Protein AF-A0A5B0DYT0-F1 (afdb_monomer_lite)

pLDDT: mean 81.88, std 22.19, range [26.28, 98.62]

InterPro domains:
  IPR004629 Glycosyl transferase WecG/TagA/CpsF [PF03808] (83-243)
  IPR004629 Glycosyl transferase WecG/TagA/CpsF [PTHR34136] (24-262)
  IPR004629 Glycosyl transferase WecG/TagA/CpsF [TIGR00696] (76-245)
  IPR004629 Glycosyl transferase WecG/TagA/CpsF [cd06533] (77-244)

Structure (mmCIF, N/CA/C/O backbone):
data_AF-A0A5B0DYT0-F1
#
_entry.id   AF-A0A5B0DYT0-F1
#
loop_
_atom_site.group_PDB
_atom_site.id
_atom_site.type_symbol
_atom_site.label_atom_id
_atom_site.label_alt_id
_atom_site.label_comp_id
_atom_site.label_asym_id
_atom_site.label_entity_id
_atom_site.label_seq_id
_atom_site.pdbx_PDB_ins_code
_atom_site.Cartn_x
_atom_site.Cartn_y
_atom_site.Cartn_z
_atom_site.occupancy
_atom_site.B_iso_or_equiv
_atom_site.auth_seq_id
_atom_site.auth_comp_id
_atom_site.auth_asym_id
_atom_site.auth_atom_id
_atom_site.pdbx_PDB_model_num
ATOM 1 N N . MET A 1 1 ? 2.408 -10.012 -44.975 1.00 33.72 1 MET A N 1
ATOM 2 C CA . MET A 1 1 ? 1.368 -10.159 -43.935 1.00 33.72 1 MET A CA 1
ATOM 3 C C . MET A 1 1 ? 1.136 -11.654 -43.716 1.00 33.72 1 MET A C 1
ATOM 5 O O . MET A 1 1 ? 0.395 -12.267 -44.465 1.00 33.72 1 MET A O 1
ATOM 9 N N . ARG A 1 2 ? 1.879 -12.276 -42.791 1.00 26.28 2 ARG A N 1
ATOM 10 C CA . ARG A 1 2 ? 1.687 -13.678 -42.378 1.00 26.28 2 ARG A CA 1
ATOM 11 C C . ARG A 1 2 ? 1.298 -13.651 -40.904 1.00 26.28 2 ARG A C 1
ATOM 13 O O . ARG A 1 2 ? 2.055 -13.135 -40.087 1.00 26.28 2 ARG A O 1
ATOM 20 N N . LEU A 1 3 ? 0.087 -14.113 -40.614 1.00 28.11 3 LEU A N 1
ATOM 21 C CA . LEU A 1 3 ? -0.463 -14.234 -39.269 1.00 28.11 3 LEU A CA 1
ATOM 22 C C . LEU A 1 3 ? 0.303 -15.341 -38.533 1.00 28.11 3 LEU A C 1
ATOM 24 O O . LEU A 1 3 ? 0.362 -16.473 -39.007 1.00 28.11 3 LEU A O 1
ATOM 28 N N . LEU A 1 4 ? 0.927 -14.991 -37.408 1.00 32.56 4 LEU A N 1
ATOM 29 C CA . LEU A 1 4 ? 1.516 -15.952 -36.476 1.00 32.56 4 LEU A CA 1
ATOM 30 C C . LEU A 1 4 ? 0.379 -16.670 -35.724 1.00 32.56 4 LEU A C 1
ATOM 32 O O . LEU A 1 4 ? -0.583 -16.002 -35.336 1.00 32.56 4 LEU A O 1
ATOM 36 N N . PRO A 1 5 ? 0.463 -17.993 -35.500 1.00 34.25 5 PRO A N 1
ATOM 37 C CA . PRO A 1 5 ? -0.546 -18.716 -34.739 1.00 34.25 5 PRO A CA 1
ATOM 38 C C . PRO A 1 5 ? -0.523 -18.287 -33.265 1.00 34.25 5 PRO A C 1
ATOM 40 O O . PRO A 1 5 ? 0.531 -18.013 -32.689 1.00 34.25 5 PRO A O 1
ATOM 43 N N . GLY A 1 6 ? -1.716 -18.190 -32.675 1.00 32.72 6 GLY A N 1
ATOM 44 C CA . GLY A 1 6 ? -1.932 -17.761 -31.298 1.00 32.72 6 GLY A CA 1
ATOM 45 C C . GLY A 1 6 ? -1.213 -18.657 -30.293 1.00 32.72 6 GLY A C 1
ATOM 46 O O . GLY A 1 6 ? -1.407 -19.870 -30.270 1.00 32.72 6 GLY A O 1
ATOM 47 N N . VAL A 1 7 ? -0.400 -18.032 -29.442 1.00 37.66 7 VAL A N 1
ATOM 48 C CA . VAL A 1 7 ? 0.223 -18.659 -28.274 1.00 37.66 7 VAL A CA 1
ATOM 49 C C . VAL A 1 7 ? -0.892 -19.064 -27.310 1.00 37.66 7 VAL A C 1
ATOM 51 O O . VAL A 1 7 ? -1.560 -18.213 -26.720 1.00 37.66 7 VAL A O 1
ATOM 54 N N . GLY A 1 8 ? -1.127 -20.370 -27.205 1.00 32.75 8 GLY A N 1
ATOM 55 C CA . GLY A 1 8 ? -2.134 -20.955 -26.332 1.00 32.75 8 GLY A CA 1
ATOM 56 C C . GLY A 1 8 ? -1.835 -20.675 -24.861 1.00 32.75 8 GLY A C 1
ATOM 57 O O . GLY A 1 8 ? -0.754 -20.971 -24.357 1.00 32.75 8 GLY A O 1
ATOM 58 N N . GLN A 1 9 ? -2.823 -20.127 -24.158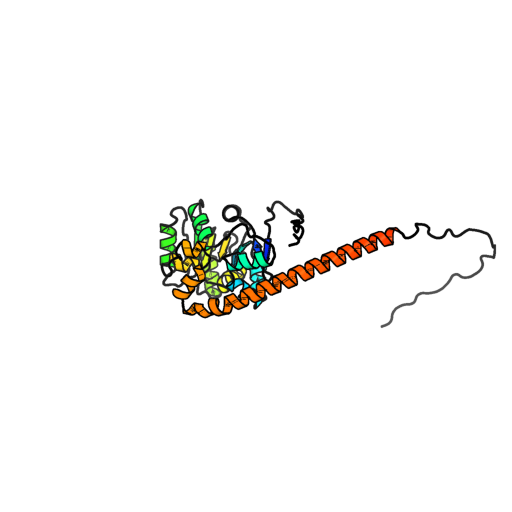 1.00 45.06 9 GLN A N 1
ATOM 59 C CA . GLN A 1 9 ? -2.853 -20.096 -22.701 1.00 45.06 9 GLN A CA 1
ATOM 60 C C . GLN A 1 9 ? -2.907 -21.530 -22.167 1.00 45.06 9 GLN A C 1
ATOM 62 O O . GLN A 1 9 ? -3.894 -22.225 -22.393 1.00 45.06 9 GLN A O 1
ATOM 67 N N . ARG A 1 10 ? -1.894 -21.964 -21.412 1.00 37.00 10 ARG A N 1
ATOM 68 C CA . ARG A 1 10 ? -2.017 -23.110 -20.500 1.00 37.00 10 ARG A CA 1
ATOM 69 C C . ARG A 1 10 ? -1.290 -22.810 -19.194 1.00 37.00 10 ARG A C 1
ATOM 71 O O . ARG A 1 10 ? -0.094 -23.032 -19.054 1.00 37.00 10 ARG A O 1
ATOM 78 N N . SER A 1 11 ? -2.049 -22.273 -18.241 1.00 38.38 11 SER A N 1
ATOM 79 C CA . SER A 1 11 ? -1.691 -22.279 -16.823 1.00 38.38 11 SER A CA 1
ATOM 80 C C . SER A 1 11 ? -1.886 -23.707 -16.312 1.00 38.38 11 SER A C 1
ATOM 82 O O . SER A 1 11 ? -3.002 -24.223 -16.349 1.00 38.38 11 SER A O 1
ATOM 84 N N . ALA A 1 12 ? -0.812 -24.378 -15.900 1.00 31.03 12 ALA A N 1
ATOM 85 C CA . ALA A 1 12 ? -0.899 -25.699 -15.293 1.00 31.03 12 ALA A CA 1
ATOM 86 C C . ALA A 1 12 ? -1.396 -25.557 -13.845 1.00 31.03 12 ALA A C 1
ATOM 88 O O . ALA A 1 12 ? -0.643 -25.184 -12.946 1.00 31.03 12 ALA A O 1
ATOM 89 N N . THR A 1 13 ? -2.677 -25.844 -13.627 1.00 31.23 13 THR A N 1
ATOM 90 C CA . THR A 1 13 ? -3.295 -25.923 -12.301 1.00 31.23 13 THR A CA 1
ATOM 91 C C . THR A 1 13 ? -2.765 -27.155 -11.567 1.00 31.23 13 THR A C 1
ATOM 93 O O . THR A 1 13 ? -3.112 -28.281 -11.914 1.00 31.23 13 THR A O 1
ATOM 96 N N . ARG A 1 14 ? -1.925 -26.960 -10.546 1.00 28.70 14 ARG A N 1
ATOM 97 C CA . ARG A 1 14 ? -1.659 -27.987 -9.527 1.00 28.70 14 ARG A CA 1
ATOM 98 C C . ARG A 1 14 ? -2.469 -27.650 -8.281 1.00 28.70 14 ARG A C 1
ATOM 100 O O . ARG A 1 14 ? -2.352 -26.550 -7.750 1.00 28.70 14 ARG A O 1
ATOM 107 N N . PHE A 1 15 ? -3.302 -28.593 -7.857 1.00 30.59 15 PHE A N 1
ATOM 108 C CA . PHE A 1 15 ? -4.173 -28.471 -6.694 1.00 30.59 15 PHE A CA 1
ATOM 109 C C . PHE A 1 15 ? -3.404 -28.782 -5.407 1.00 30.59 15 PHE A C 1
ATOM 111 O O . PHE A 1 15 ? -2.860 -29.871 -5.269 1.00 30.59 15 PHE A O 1
ATOM 118 N N . PHE A 1 16 ? -3.406 -27.836 -4.468 1.00 28.73 16 PHE A N 1
ATOM 119 C CA . PHE A 1 16 ? -3.145 -28.066 -3.045 1.00 28.73 16 PHE A CA 1
ATOM 120 C C . PHE A 1 16 ? -4.029 -27.094 -2.240 1.00 28.73 16 PHE A C 1
ATOM 122 O O . PHE A 1 16 ? -3.730 -25.906 -2.198 1.00 28.73 16 PHE A O 1
ATOM 129 N N . GLY A 1 17 ? -5.122 -27.618 -1.661 1.00 30.48 17 GLY A N 1
ATOM 130 C CA . GLY A 1 17 ? -5.972 -27.028 -0.607 1.00 30.48 17 GLY A CA 1
ATOM 131 C C . GLY A 1 17 ? -6.693 -25.707 -0.915 1.00 30.48 17 GLY A C 1
ATOM 132 O O . GLY A 1 17 ? -6.031 -24.683 -0.959 1.00 30.48 17 GLY A O 1
ATOM 133 N N . ASP A 1 18 ? -8.027 -25.743 -1.079 1.00 37.72 18 ASP A N 1
ATOM 134 C CA . ASP A 1 18 ? -9.086 -24.698 -0.962 1.00 37.72 18 ASP A CA 1
ATOM 135 C C . ASP A 1 18 ? -8.785 -23.187 -1.130 1.00 37.72 18 ASP A C 1
ATOM 137 O O . ASP A 1 18 ? -9.592 -22.326 -0.791 1.00 37.72 18 ASP A O 1
ATOM 141 N N . ARG A 1 19 ? -7.673 -22.809 -1.753 1.00 48.75 19 ARG A N 1
ATOM 142 C CA . ARG A 1 19 ? -7.366 -21.445 -2.174 1.00 48.75 19 ARG A CA 1
ATOM 143 C C . ARG A 1 19 ? -7.669 -21.350 -3.657 1.00 48.75 19 ARG A C 1
ATOM 145 O O . ARG A 1 19 ? -7.022 -22.016 -4.464 1.00 48.75 19 ARG A O 1
ATOM 152 N N . LYS A 1 20 ? -8.619 -20.492 -4.045 1.00 55.38 20 LYS A N 1
ATOM 153 C CA . LYS A 1 20 ? -8.779 -20.095 -5.454 1.00 55.38 20 LYS A CA 1
ATOM 154 C C . LYS A 1 20 ? -7.416 -19.631 -5.977 1.00 55.38 20 LYS A C 1
ATOM 156 O O . LYS A 1 20 ? -6.879 -18.622 -5.520 1.00 55.38 20 LYS A O 1
ATOM 161 N N . ILE A 1 21 ? -6.843 -20.388 -6.909 1.00 65.81 21 ILE A N 1
ATOM 162 C CA . ILE A 1 21 ? -5.572 -20.047 -7.549 1.00 65.81 21 ILE A CA 1
ATOM 163 C C . ILE A 1 21 ? -5.834 -18.834 -8.442 1.00 65.81 21 ILE A C 1
ATOM 165 O O . ILE A 1 21 ? -6.465 -18.946 -9.491 1.00 65.81 21 ILE A O 1
ATOM 169 N N . VAL A 1 22 ? -5.375 -17.661 -8.008 1.00 82.75 22 VAL A N 1
ATOM 170 C CA . VAL A 1 22 ? -5.440 -16.437 -8.811 1.00 82.75 22 VAL A CA 1
ATOM 171 C C . VAL A 1 22 ? -4.317 -16.471 -9.840 1.00 82.75 22 VAL A C 1
ATOM 173 O O . VAL A 1 22 ? -3.156 -16.723 -9.507 1.00 82.75 22 VAL A O 1
ATOM 176 N N . SER A 1 23 ? -4.652 -16.213 -11.105 1.00 91.12 23 SER A N 1
ATOM 177 C CA . SER A 1 23 ? -3.647 -16.054 -12.155 1.00 91.12 23 SER A CA 1
ATOM 178 C C . SER A 1 23 ? -2.715 -14.903 -11.787 1.00 91.12 23 SER A C 1
ATOM 180 O O . SER A 1 23 ? -3.175 -13.826 -11.421 1.00 91.12 23 SER A O 1
ATOM 182 N N . THR A 1 24 ? -1.406 -15.084 -11.941 1.00 93.88 24 THR A N 1
ATOM 183 C CA . THR A 1 24 ? -0.433 -14.013 -11.686 1.00 93.88 24 THR A CA 1
ATOM 184 C C . THR A 1 24 ? 0.353 -13.660 -12.942 1.00 93.88 24 THR A C 1
ATOM 186 O O . THR A 1 24 ? 0.579 -14.492 -13.818 1.00 93.88 24 THR A O 1
ATOM 189 N N . CYS A 1 25 ? 0.773 -12.401 -13.041 1.00 94.25 25 CYS A N 1
ATOM 190 C CA . CYS A 1 25 ? 1.716 -11.917 -14.039 1.00 94.25 25 CYS A CA 1
ATOM 191 C C . CYS A 1 25 ? 2.988 -11.467 -13.322 1.00 94.25 25 CYS A C 1
ATOM 193 O O . CYS A 1 25 ? 2.951 -10.559 -12.490 1.00 94.25 25 CYS A O 1
ATOM 195 N N . ARG A 1 26 ? 4.127 -12.096 -13.629 1.00 95.38 26 ARG A N 1
ATOM 196 C CA . ARG A 1 26 ? 5.407 -11.681 -13.052 1.00 95.38 26 ARG A CA 1
ATOM 197 C C . ARG A 1 26 ? 5.992 -10.520 -13.849 1.00 95.38 26 ARG A C 1
ATOM 199 O O . ARG A 1 26 ? 6.222 -10.637 -15.051 1.00 95.38 26 ARG A O 1
ATOM 206 N N . ILE A 1 27 ? 6.274 -9.411 -13.172 1.00 95.12 27 ILE A N 1
ATOM 207 C CA . ILE A 1 27 ? 6.866 -8.207 -13.758 1.00 95.12 27 ILE A CA 1
ATOM 208 C C . ILE A 1 27 ? 8.082 -7.815 -12.928 1.00 95.12 27 ILE A C 1
ATOM 210 O O . ILE A 1 27 ? 7.967 -7.558 -11.734 1.00 95.12 27 ILE A O 1
ATOM 214 N N . LEU A 1 28 ? 9.260 -7.785 -13.561 1.00 94.19 28 LEU A N 1
ATOM 215 C CA . LEU A 1 28 ? 10.530 -7.452 -12.899 1.00 94.19 28 LEU A CA 1
ATOM 216 C C . LEU A 1 28 ? 10.775 -8.272 -11.615 1.00 94.19 28 LEU A C 1
ATOM 218 O O . LEU A 1 28 ? 11.290 -7.773 -10.619 1.00 94.19 28 LEU A O 1
ATOM 222 N N . GLY A 1 29 ? 10.386 -9.551 -11.640 1.00 91.62 29 GLY A N 1
ATOM 223 C CA . GLY A 1 29 ? 10.538 -10.476 -10.515 1.00 91.62 29 GLY A CA 1
ATOM 224 C C . GLY A 1 29 ? 9.398 -10.458 -9.492 1.00 91.62 29 GLY A C 1
ATOM 225 O O . GLY A 1 29 ? 9.313 -11.394 -8.702 1.00 91.62 29 GLY A O 1
ATOM 226 N N . VAL A 1 30 ? 8.484 -9.486 -9.539 1.00 96.38 30 VAL A N 1
ATOM 227 C CA . VAL A 1 30 ? 7.336 -9.375 -8.622 1.00 96.38 30 VAL A CA 1
ATOM 228 C C . VAL A 1 30 ? 6.106 -10.040 -9.239 1.00 96.38 30 VAL A C 1
ATOM 230 O O . VAL A 1 30 ? 5.781 -9.767 -10.392 1.00 96.38 30 VAL A O 1
ATOM 233 N N . ALA A 1 31 ? 5.439 -10.933 -8.503 1.00 95.94 31 ALA A N 1
ATOM 234 C CA . ALA A 1 31 ? 4.213 -11.593 -8.953 1.00 95.94 31 ALA A CA 1
ATOM 235 C C . ALA A 1 31 ? 2.998 -10.711 -8.645 1.00 95.94 31 ALA A C 1
ATOM 237 O O . ALA A 1 31 ? 2.736 -10.412 -7.486 1.00 95.94 31 ALA A O 1
ATOM 238 N N . ILE A 1 32 ? 2.278 -10.292 -9.682 1.00 96.44 32 ILE A N 1
ATOM 239 C CA . ILE A 1 32 ? 1.112 -9.411 -9.575 1.00 96.44 32 ILE A CA 1
ATOM 240 C C . ILE A 1 32 ? -0.144 -10.232 -9.855 1.00 96.44 32 ILE A C 1
ATOM 242 O O . ILE A 1 32 ? -0.200 -10.928 -10.869 1.00 96.44 32 ILE A O 1
ATOM 246 N N . ALA A 1 33 ? -1.143 -10.152 -8.981 1.00 96.81 33 ALA A N 1
ATOM 247 C CA . ALA A 1 33 ? -2.445 -10.771 -9.180 1.00 96.81 33 ALA A CA 1
ATOM 248 C C . ALA A 1 33 ? -3.130 -10.185 -10.423 1.00 96.81 33 ALA A C 1
ATOM 250 O O . ALA A 1 33 ? -3.206 -8.968 -10.601 1.00 96.81 33 ALA A O 1
ATOM 251 N N . ASN A 1 34 ? -3.597 -11.067 -11.301 1.00 96.19 34 ASN A N 1
ATOM 252 C CA . ASN A 1 34 ? -4.340 -10.722 -12.500 1.00 96.19 34 ASN A CA 1
ATOM 253 C C . ASN A 1 34 ? -5.803 -11.127 -12.314 1.00 96.19 34 ASN A C 1
ATOM 255 O O . ASN A 1 34 ? -6.206 -12.221 -12.707 1.00 96.19 34 ASN A O 1
ATOM 259 N N . GLU A 1 35 ? -6.570 -10.241 -11.694 1.00 95.44 35 GLU A N 1
ATOM 260 C CA . GLU A 1 35 ? -7.995 -10.405 -11.421 1.00 95.44 35 GLU A CA 1
ATOM 261 C C . GLU A 1 35 ? -8.745 -9.088 -11.643 1.00 95.44 35 GLU A C 1
ATOM 263 O O . GLU A 1 35 ? -8.126 -8.044 -11.879 1.00 95.44 35 GLU A O 1
ATOM 268 N N . THR A 1 36 ? -10.075 -9.151 -11.652 1.00 96.50 36 THR A N 1
ATOM 269 C CA . THR A 1 36 ? -10.918 -7.959 -11.790 1.00 96.50 36 THR A CA 1
ATOM 270 C C . THR A 1 36 ? -10.941 -7.156 -10.490 1.00 96.50 36 THR A C 1
ATOM 272 O O . THR A 1 36 ? -10.645 -7.684 -9.415 1.00 96.50 36 THR A O 1
ATOM 275 N N . MET A 1 37 ? -11.333 -5.884 -10.567 1.00 95.62 37 MET A N 1
ATOM 276 C CA . MET A 1 37 ? -11.537 -5.041 -9.382 1.00 95.62 37 MET A CA 1
ATOM 277 C C . MET A 1 37 ? -12.551 -5.672 -8.414 1.00 95.62 37 MET A C 1
ATOM 279 O O . MET A 1 37 ? -12.324 -5.697 -7.208 1.00 95.62 37 MET A O 1
ATOM 283 N N . GLU A 1 38 ? -13.636 -6.232 -8.950 1.00 95.75 38 GLU A N 1
ATOM 284 C CA . GLU A 1 38 ? -14.672 -6.927 -8.178 1.00 95.75 38 GLU A CA 1
ATOM 285 C C . GLU A 1 38 ? -14.126 -8.182 -7.481 1.00 95.75 38 GLU A C 1
ATOM 287 O O . GLU A 1 38 ? -14.371 -8.396 -6.294 1.00 95.75 38 GLU A O 1
ATOM 292 N N . ALA A 1 39 ? -13.332 -8.998 -8.183 1.00 95.38 39 ALA A N 1
ATOM 293 C CA . ALA A 1 39 ? -12.709 -10.179 -7.590 1.00 95.38 39 ALA A CA 1
ATOM 294 C C . ALA A 1 39 ? -11.743 -9.797 -6.459 1.00 95.38 39 ALA A C 1
ATOM 296 O O . ALA A 1 39 ? -11.781 -10.412 -5.393 1.00 95.38 39 ALA A O 1
ATOM 297 N N . ALA A 1 40 ? -10.944 -8.744 -6.658 1.00 96.12 40 ALA A N 1
ATOM 298 C CA . ALA A 1 40 ? -10.045 -8.212 -5.640 1.00 96.12 40 ALA A CA 1
ATOM 299 C C . ALA A 1 40 ? -10.804 -7.680 -4.411 1.00 96.12 40 ALA A C 1
ATOM 301 O O . ALA A 1 40 ? -10.401 -7.950 -3.279 1.00 96.12 40 ALA A O 1
ATOM 302 N N . GLN A 1 41 ? -11.915 -6.963 -4.616 1.00 95.62 41 GLN A N 1
ATOM 303 C CA . GLN A 1 41 ? -12.782 -6.478 -3.538 1.00 95.62 41 GLN A CA 1
ATOM 304 C C . GLN A 1 41 ? -13.360 -7.640 -2.727 1.00 95.62 41 GLN A C 1
ATOM 306 O O . GLN A 1 41 ? -13.233 -7.649 -1.504 1.00 95.62 41 GLN A O 1
ATOM 311 N N . ASN A 1 42 ? -13.941 -8.637 -3.400 1.00 93.56 42 ASN A N 1
ATOM 312 C CA . ASN A 1 42 ? -14.522 -9.815 -2.755 1.00 93.56 42 ASN A CA 1
ATOM 313 C C . ASN A 1 42 ? -13.469 -10.610 -1.982 1.00 93.56 42 ASN A C 1
ATOM 315 O O . ASN A 1 42 ? -13.710 -11.037 -0.855 1.00 93.56 42 ASN A O 1
ATOM 319 N N . TYR A 1 43 ? -12.283 -10.770 -2.568 1.00 93.56 43 TYR A N 1
ATOM 320 C CA . TYR A 1 43 ? -11.165 -11.430 -1.915 1.00 93.56 43 TYR A CA 1
ATOM 321 C C . TYR A 1 43 ? -10.741 -10.691 -0.638 1.00 93.56 43 TYR A C 1
ATOM 323 O O . TYR A 1 43 ? -10.620 -11.312 0.413 1.00 93.56 43 TYR A O 1
ATOM 331 N N . ILE A 1 44 ? -10.565 -9.368 -0.697 1.00 94.62 44 ILE A N 1
ATOM 332 C CA . ILE A 1 44 ? -10.181 -8.574 0.478 1.00 94.62 44 ILE A CA 1
ATOM 333 C C . ILE A 1 44 ? -11.268 -8.612 1.552 1.00 94.62 44 ILE A C 1
ATOM 335 O O . ILE A 1 44 ? -10.952 -8.800 2.724 1.00 94.62 44 ILE A O 1
ATOM 339 N N . ALA A 1 45 ? -12.537 -8.486 1.165 1.00 92.94 45 ALA A N 1
ATOM 340 C CA . ALA A 1 45 ? -13.654 -8.584 2.095 1.00 92.94 45 ALA A CA 1
ATOM 341 C C . ALA A 1 45 ? -13.663 -9.936 2.828 1.00 92.94 45 ALA A C 1
ATOM 343 O O . ALA A 1 45 ? -13.817 -9.954 4.047 1.00 92.94 45 ALA A O 1
ATOM 344 N N . ALA A 1 46 ? -13.425 -11.042 2.115 1.00 91.69 46 ALA A N 1
ATOM 345 C CA . ALA A 1 46 ? -13.297 -12.364 2.724 1.00 91.69 46 ALA A CA 1
ATOM 346 C C . ALA A 1 46 ? -12.111 -12.426 3.699 1.00 91.69 46 ALA A C 1
ATOM 348 O O . ALA A 1 46 ? -12.281 -12.856 4.832 1.00 91.69 46 ALA A O 1
ATOM 349 N N . GLN A 1 47 ? -10.933 -11.917 3.318 1.00 92.00 47 GLN A N 1
ATOM 350 C CA . GLN A 1 47 ? -9.756 -11.926 4.199 1.00 92.00 47 GLN A CA 1
ATOM 351 C C . GLN A 1 47 ? -9.924 -11.079 5.467 1.00 92.00 47 GLN A C 1
ATOM 353 O O . GLN A 1 47 ? -9.368 -11.431 6.501 1.00 92.00 47 GLN A O 1
ATOM 358 N N . ILE A 1 48 ? -10.692 -9.988 5.416 1.00 92.69 48 ILE A N 1
ATOM 359 C CA . ILE A 1 48 ? -10.996 -9.186 6.612 1.00 92.69 48 ILE A CA 1
ATOM 360 C C . ILE A 1 48 ? -11.919 -9.949 7.581 1.00 92.69 48 ILE A C 1
ATOM 362 O O . ILE A 1 48 ? -11.827 -9.748 8.789 1.00 92.69 48 ILE A O 1
ATOM 366 N N . GLN A 1 49 ? -12.811 -10.809 7.075 1.00 88.81 49 GLN A N 1
ATOM 367 C CA . GLN A 1 49 ? -13.762 -11.571 7.899 1.00 88.81 49 GLN A CA 1
ATOM 368 C C . GLN A 1 49 ? -13.185 -12.897 8.406 1.00 88.81 49 GLN A C 1
ATOM 370 O O . GLN A 1 49 ? -13.360 -13.249 9.567 1.00 88.81 49 GLN A O 1
ATOM 375 N N . GLU A 1 50 ? -12.516 -13.638 7.527 1.00 86.81 50 GLU A N 1
ATOM 376 C CA . GLU A 1 50 ? -12.021 -14.996 7.780 1.00 86.81 50 GLU A CA 1
ATOM 377 C C . GLU A 1 50 ? -10.583 -15.000 8.321 1.00 86.81 50 GLU A C 1
ATOM 379 O O . GLU A 1 50 ? -10.133 -15.990 8.898 1.00 86.81 50 GLU A O 1
ATOM 384 N N . GLY A 1 51 ? -9.850 -13.897 8.140 1.00 80.06 51 GLY A N 1
ATOM 385 C CA . GLY A 1 51 ? -8.414 -13.830 8.386 1.00 80.06 51 GLY A CA 1
ATOM 386 C C . GLY A 1 51 ? -7.602 -14.579 7.321 1.00 80.06 51 GLY A C 1
ATOM 387 O O . GLY A 1 51 ? -8.087 -14.920 6.243 1.00 80.06 51 GLY A O 1
ATOM 388 N N . GLY A 1 52 ? -6.321 -14.823 7.611 1.00 71.44 52 GLY A N 1
ATOM 389 C CA . GLY A 1 52 ? -5.431 -15.642 6.772 1.00 71.44 52 GLY A CA 1
ATOM 390 C C . GLY A 1 52 ? -4.517 -14.873 5.809 1.00 71.44 52 GLY A C 1
ATOM 391 O O . GLY A 1 52 ? -3.483 -15.413 5.396 1.00 71.44 52 GLY A O 1
ATOM 392 N N . ALA A 1 53 ? -4.815 -13.607 5.510 1.00 73.69 53 ALA A N 1
ATOM 393 C CA . ALA A 1 53 ? -3.892 -12.694 4.840 1.00 73.69 53 ALA A CA 1
ATOM 394 C C . ALA A 1 53 ? -3.366 -11.637 5.807 1.00 73.69 53 ALA A C 1
ATOM 396 O O . ALA A 1 53 ? -4.136 -10.959 6.477 1.00 73.69 53 ALA A O 1
ATOM 397 N N . SER A 1 54 ? -2.043 -11.471 5.830 1.00 84.50 54 SER A N 1
ATOM 398 C CA . SER A 1 54 ? -1.380 -10.449 6.641 1.00 84.50 54 SER A CA 1
ATOM 399 C C . SER A 1 54 ? -1.148 -9.150 5.872 1.00 84.50 54 SER A C 1
ATOM 401 O O . SER A 1 54 ? -1.190 -8.078 6.468 1.00 84.50 54 SER A O 1
ATOM 403 N N . SER A 1 55 ? -0.908 -9.217 4.555 1.00 96.00 55 SER A N 1
ATOM 404 C CA . SER A 1 55 ? -0.427 -8.059 3.795 1.00 96.00 55 SER A CA 1
ATOM 405 C C . SER A 1 55 ? -0.871 -8.009 2.332 1.00 96.00 55 SER A C 1
ATOM 407 O O . SER A 1 55 ? -0.786 -8.993 1.586 1.00 96.00 55 SER A O 1
ATOM 409 N N . ILE A 1 56 ? -1.304 -6.821 1.902 1.00 97.38 56 ILE A N 1
ATOM 410 C CA . ILE A 1 56 ? -1.628 -6.505 0.506 1.00 97.38 56 ILE A CA 1
ATOM 411 C C . ILE A 1 56 ? -0.935 -5.218 0.077 1.00 97.38 56 ILE A C 1
ATOM 413 O O . ILE A 1 56 ? -1.021 -4.197 0.761 1.00 97.38 56 ILE A O 1
ATOM 417 N N . TYR A 1 57 ? -0.295 -5.246 -1.094 1.00 97.94 57 TYR A N 1
ATOM 418 C CA . TYR A 1 57 ? 0.419 -4.094 -1.649 1.00 97.94 57 TYR A CA 1
ATOM 419 C C . TYR A 1 57 ? -0.059 -3.730 -3.053 1.00 97.94 57 TYR A C 1
ATOM 421 O O . TYR A 1 57 ? -0.461 -4.588 -3.841 1.00 97.94 57 TYR A O 1
ATOM 429 N N . PHE A 1 58 ? 0.074 -2.451 -3.397 1.00 97.50 58 PHE A N 1
AT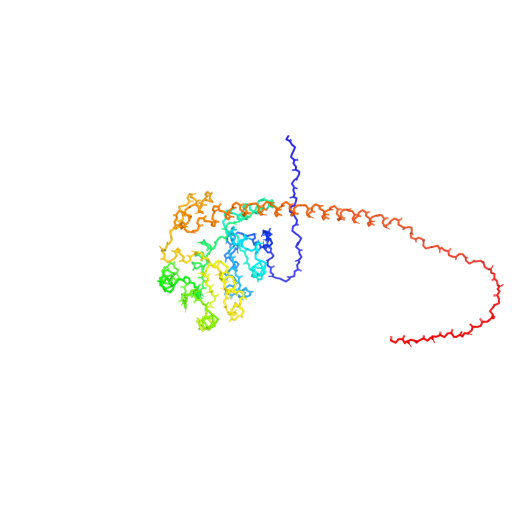OM 430 C CA . PHE A 1 58 ? -0.121 -1.944 -4.753 1.00 97.50 58 PHE A CA 1
ATOM 431 C C . PHE A 1 58 ? 1.227 -1.526 -5.335 1.00 97.50 58 PHE A C 1
ATOM 433 O O . PHE A 1 58 ? 1.907 -0.646 -4.803 1.00 97.50 58 PHE A O 1
ATOM 440 N N . VAL A 1 59 ? 1.632 -2.151 -6.439 1.00 96.44 59 VAL A N 1
ATOM 441 C CA . VAL A 1 59 ? 2.905 -1.843 -7.100 1.00 96.44 59 VAL A CA 1
ATOM 442 C C . VAL A 1 59 ? 2.654 -1.062 -8.378 1.00 96.44 59 VAL A C 1
ATOM 444 O O . VAL A 1 59 ? 1.882 -1.478 -9.235 1.00 96.44 59 VAL A O 1
ATOM 447 N N . ASN A 1 60 ? 3.350 0.062 -8.530 1.00 94.69 60 ASN A N 1
ATOM 448 C CA . ASN A 1 60 ? 3.370 0.852 -9.761 1.00 94.69 60 ASN A CA 1
ATOM 449 C C . ASN A 1 60 ? 4.774 0.826 -10.395 1.00 94.69 60 ASN A C 1
ATOM 451 O O . ASN A 1 60 ? 5.700 0.183 -9.891 1.00 94.69 60 ASN A O 1
ATOM 455 N N . ALA A 1 61 ? 4.958 1.550 -11.502 1.00 94.88 61 ALA A N 1
ATOM 456 C CA . ALA A 1 61 ? 6.238 1.627 -12.214 1.00 94.88 61 ALA A CA 1
ATOM 457 C C . ALA A 1 61 ? 7.422 2.041 -11.315 1.00 94.88 61 ALA A C 1
ATOM 459 O O . ALA A 1 61 ? 8.520 1.498 -11.442 1.00 94.88 61 ALA A O 1
ATOM 460 N N . HIS A 1 62 ? 7.207 2.971 -10.380 1.00 93.31 62 HIS A N 1
ATOM 461 C CA . HIS A 1 62 ? 8.248 3.409 -9.452 1.00 93.31 62 HIS A CA 1
ATOM 462 C C . HIS A 1 62 ? 8.594 2.315 -8.440 1.00 93.31 62 HIS A C 1
ATOM 464 O O . HIS A 1 62 ? 9.773 2.010 -8.265 1.00 93.31 62 HIS A O 1
ATOM 470 N N . THR A 1 63 ? 7.582 1.674 -7.850 1.00 95.06 63 THR A N 1
ATOM 471 C CA . THR A 1 63 ? 7.763 0.565 -6.903 1.00 95.06 63 THR A CA 1
ATOM 472 C C . THR A 1 63 ? 8.541 -0.590 -7.534 1.00 95.06 63 THR A C 1
ATOM 474 O O . THR A 1 63 ? 9.498 -1.097 -6.953 1.00 95.06 63 THR A O 1
ATOM 477 N N . LEU A 1 64 ? 8.187 -0.963 -8.766 1.00 96.56 64 LEU A N 1
ATOM 478 C CA . LEU A 1 64 ? 8.849 -2.037 -9.508 1.00 96.56 64 LEU A CA 1
ATOM 479 C C . LEU A 1 64 ? 10.280 -1.669 -9.930 1.00 96.56 64 LEU A C 1
ATOM 481 O O . LEU A 1 64 ? 11.168 -2.524 -9.930 1.00 96.56 64 LEU A O 1
ATOM 485 N N . ASN A 1 65 ? 10.536 -0.399 -10.255 1.00 95.25 65 ASN A N 1
ATOM 486 C CA . ASN A 1 65 ? 11.896 0.087 -10.478 1.00 95.25 65 ASN A CA 1
ATOM 487 C C . ASN A 1 65 ? 12.756 -0.022 -9.224 1.00 95.25 65 ASN A C 1
ATOM 489 O O . ASN A 1 65 ? 13.909 -0.446 -9.317 1.00 95.25 65 ASN A O 1
ATOM 493 N N . PHE A 1 66 ? 12.204 0.361 -8.076 1.00 93.69 66 PHE A N 1
ATOM 494 C CA . PHE A 1 66 ? 12.904 0.272 -6.806 1.00 93.69 66 PHE A CA 1
ATOM 495 C C . PHE A 1 66 ? 13.211 -1.194 -6.465 1.00 93.69 66 PHE A C 1
ATOM 497 O O . PHE A 1 66 ? 14.372 -1.536 -6.276 1.00 93.69 66 PHE A O 1
ATOM 504 N N . ALA A 1 67 ? 12.225 -2.094 -6.563 1.00 95.69 67 ALA A N 1
ATOM 505 C CA . ALA A 1 67 ? 12.403 -3.540 -6.356 1.00 95.69 67 ALA A CA 1
ATOM 506 C C . ALA A 1 67 ? 13.376 -4.213 -7.346 1.00 95.69 67 ALA A C 1
ATOM 508 O O . ALA A 1 67 ? 13.976 -5.246 -7.050 1.00 95.69 67 ALA A O 1
ATOM 509 N N . SER A 1 68 ? 13.551 -3.642 -8.539 1.00 93.88 68 SER A N 1
ATOM 510 C CA . SER A 1 68 ? 14.560 -4.125 -9.491 1.00 93.88 68 SER A CA 1
ATOM 511 C C . SER A 1 68 ? 15.983 -3.775 -9.063 1.00 93.88 68 SER A C 1
ATOM 513 O O . SER A 1 68 ? 16.908 -4.509 -9.399 1.00 93.88 68 SER A O 1
ATOM 515 N N . SER A 1 69 ? 16.158 -2.647 -8.371 1.00 93.12 69 SER A N 1
ATOM 516 C CA . SER A 1 69 ? 17.457 -2.166 -7.889 1.00 93.12 69 SER A CA 1
ATOM 517 C C . SER A 1 69 ? 17.784 -2.649 -6.470 1.00 93.12 69 SER A C 1
ATOM 519 O O . SER A 1 69 ? 18.955 -2.714 -6.122 1.00 93.12 69 SER A O 1
ATOM 521 N N . ASP A 1 70 ? 16.771 -2.978 -5.666 1.00 95.75 70 ASP A N 1
ATOM 522 C CA . ASP A 1 70 ? 16.895 -3.390 -4.265 1.00 95.75 70 ASP A CA 1
ATOM 523 C C . ASP A 1 70 ? 16.345 -4.821 -4.075 1.00 95.75 70 ASP A C 1
ATOM 525 O O . ASP A 1 70 ? 15.125 -5.020 -3.987 1.00 95.75 70 ASP A O 1
ATOM 529 N N . PRO A 1 71 ? 17.227 -5.840 -4.012 1.00 95.06 71 PRO A N 1
ATOM 530 C CA . PRO A 1 71 ? 16.826 -7.220 -3.766 1.00 95.06 71 PRO A CA 1
ATOM 531 C C . PRO A 1 71 ? 16.126 -7.435 -2.420 1.00 95.06 71 PRO A C 1
ATOM 533 O O . PRO A 1 71 ? 15.216 -8.258 -2.360 1.00 95.06 71 PRO A O 1
ATOM 536 N N . ALA A 1 72 ? 16.503 -6.704 -1.366 1.00 96.38 72 ALA A N 1
ATOM 537 C CA . ALA A 1 72 ? 15.884 -6.845 -0.049 1.00 96.38 72 ALA A CA 1
ATOM 538 C C . ALA A 1 72 ? 14.427 -6.370 -0.088 1.00 96.38 72 ALA A C 1
ATOM 540 O O . ALA A 1 72 ? 13.529 -7.060 0.393 1.00 96.38 72 ALA A O 1
ATOM 541 N N . TYR A 1 73 ? 14.166 -5.249 -0.766 1.00 97.31 73 TYR A N 1
ATOM 542 C CA . TYR A 1 73 ? 12.797 -4.788 -0.990 1.00 97.31 73 TYR A CA 1
ATOM 543 C C . TYR A 1 73 ? 11.984 -5.742 -1.875 1.00 97.31 73 TYR A C 1
ATOM 545 O O . TYR A 1 73 ? 10.797 -5.963 -1.638 1.00 97.31 73 TYR A O 1
ATOM 553 N N . ARG A 1 74 ? 12.605 -6.371 -2.880 1.00 96.56 74 ARG A N 1
ATOM 554 C CA . ARG A 1 74 ? 11.923 -7.408 -3.667 1.00 96.56 74 ARG A CA 1
ATOM 555 C C . ARG A 1 74 ? 11.534 -8.615 -2.810 1.00 96.56 74 ARG A C 1
ATOM 557 O O . ARG A 1 74 ? 10.457 -9.166 -3.024 1.00 96.56 74 ARG A O 1
ATOM 564 N N . THR A 1 75 ? 12.375 -9.010 -1.855 1.00 96.69 75 THR A N 1
ATOM 565 C CA . THR A 1 75 ? 12.059 -10.081 -0.900 1.00 96.69 75 THR A CA 1
ATOM 566 C C . THR A 1 75 ? 10.852 -9.714 -0.038 1.00 96.69 75 THR A C 1
ATOM 568 O O . THR A 1 75 ? 9.931 -10.522 0.058 1.00 96.69 75 THR A O 1
ATOM 571 N N . VAL A 1 76 ? 10.802 -8.486 0.486 1.00 97.19 76 VAL A N 1
ATOM 572 C CA . VAL A 1 76 ? 9.637 -7.946 1.215 1.00 97.19 76 VAL A CA 1
ATOM 573 C C . VAL A 1 76 ? 8.357 -8.073 0.381 1.00 97.19 76 VAL A C 1
ATOM 575 O O . VAL A 1 76 ? 7.367 -8.644 0.826 1.00 97.19 76 VAL A O 1
ATOM 578 N N . LEU A 1 77 ? 8.386 -7.634 -0.882 1.00 97.00 77 LEU A N 1
ATOM 579 C CA . LEU A 1 77 ? 7.239 -7.788 -1.782 1.00 97.00 77 LEU A CA 1
ATOM 580 C C . LEU A 1 77 ? 6.879 -9.262 -2.022 1.00 97.00 77 LEU A C 1
ATOM 582 O O . LEU A 1 77 ? 5.709 -9.615 -2.069 1.00 97.00 77 LEU A O 1
ATOM 586 N N . SER A 1 78 ? 7.862 -10.151 -2.166 1.00 94.75 78 SER A N 1
ATOM 587 C CA . SER A 1 78 ? 7.593 -11.570 -2.438 1.00 94.75 78 SER A CA 1
ATOM 588 C C . SER A 1 78 ? 6.906 -12.318 -1.290 1.00 94.75 78 SER A C 1
ATOM 590 O O . SER A 1 78 ? 6.301 -13.357 -1.540 1.00 94.75 78 SER A O 1
ATOM 592 N N . ARG A 1 79 ? 6.993 -11.793 -0.061 1.00 95.25 79 ARG A N 1
ATOM 593 C CA . ARG A 1 79 ? 6.319 -12.325 1.132 1.00 95.25 79 ARG A CA 1
ATOM 594 C C . ARG A 1 79 ? 4.891 -11.813 1.293 1.00 95.25 79 ARG A C 1
ATOM 596 O O . ARG A 1 79 ? 4.155 -12.335 2.125 1.00 95.25 79 ARG A O 1
ATOM 603 N N . ALA A 1 80 ? 4.499 -10.809 0.508 1.00 95.06 80 ALA A N 1
ATOM 604 C CA . ALA A 1 80 ? 3.149 -10.277 0.539 1.00 95.06 80 ALA A CA 1
ATOM 605 C C . ALA A 1 80 ? 2.127 -11.365 0.213 1.00 95.06 80 ALA A C 1
ATOM 607 O O . ALA A 1 80 ? 2.335 -12.167 -0.702 1.00 95.06 80 ALA A O 1
ATOM 608 N N . HIS A 1 81 ? 0.987 -11.350 0.899 1.00 94.06 81 HIS A N 1
ATOM 609 C CA . HIS A 1 81 ? -0.072 -12.304 0.592 1.00 94.06 81 HIS A CA 1
ATOM 610 C C . HIS A 1 81 ? -0.686 -12.020 -0.791 1.00 94.06 81 HIS A C 1
ATOM 612 O O . HIS A 1 81 ? -0.965 -12.941 -1.570 1.00 94.06 81 HIS A O 1
ATOM 618 N N . ARG A 1 82 ? -0.868 -10.738 -1.137 1.00 95.31 82 ARG A N 1
ATOM 619 C CA . ARG A 1 82 ? -1.283 -10.335 -2.485 1.00 95.31 82 ARG A CA 1
ATOM 620 C C . ARG A 1 82 ? -0.645 -9.027 -2.931 1.00 95.31 82 ARG A C 1
ATOM 622 O O . ARG A 1 82 ? -0.474 -8.096 -2.151 1.00 95.31 82 ARG A O 1
ATOM 629 N N . ILE A 1 83 ? -0.335 -8.950 -4.221 1.00 97.25 83 ILE A N 1
ATOM 630 C CA . ILE A 1 83 ? 0.145 -7.730 -4.866 1.00 97.25 83 ILE A CA 1
ATOM 631 C C . ILE A 1 83 ? -0.751 -7.409 -6.049 1.00 97.25 83 ILE A C 1
ATOM 633 O O . ILE A 1 83 ? -0.923 -8.243 -6.936 1.00 97.25 83 ILE A O 1
ATOM 637 N N . TYR A 1 84 ? -1.244 -6.178 -6.100 1.00 97.44 84 TYR A N 1
ATOM 638 C CA . TYR A 1 84 ? -2.016 -5.655 -7.216 1.00 97.44 84 TYR A CA 1
ATOM 639 C C . TYR A 1 84 ? -1.217 -4.660 -8.047 1.00 97.44 84 TYR A C 1
ATOM 641 O O . TYR A 1 84 ? -0.333 -3.954 -7.556 1.00 97.44 84 TYR A O 1
ATOM 649 N N . GLY A 1 85 ? -1.531 -4.623 -9.339 1.00 94.69 85 GLY A N 1
ATOM 650 C CA . GLY A 1 85 ? -0.938 -3.689 -10.279 1.00 94.69 85 GLY A CA 1
ATOM 651 C C . GLY A 1 85 ? -1.644 -2.342 -10.238 1.00 94.69 85 GLY A C 1
ATOM 652 O O . GLY A 1 85 ? -2.850 -2.278 -10.456 1.00 94.69 85 GLY A O 1
ATOM 653 N N . ASP A 1 86 ? -0.876 -1.275 -10.033 1.00 92.44 86 ASP A N 1
ATOM 654 C CA . ASP A 1 86 ? -1.374 0.096 -10.032 1.00 92.44 86 ASP A CA 1
ATOM 655 C C . ASP A 1 86 ? -0.822 0.897 -11.221 1.00 92.44 86 ASP A C 1
ATOM 657 O O . ASP A 1 86 ? 0.372 1.212 -11.334 1.00 92.44 86 ASP A O 1
ATOM 661 N N . GLY A 1 87 ? -1.736 1.236 -12.122 1.00 90.06 87 GLY A N 1
ATOM 662 C CA . GLY A 1 87 ? -1.559 2.214 -13.175 1.00 90.06 87 GLY A CA 1
ATOM 663 C C . GLY A 1 87 ? -1.109 1.645 -14.517 1.00 90.06 87 GLY A C 1
ATOM 664 O O . GLY A 1 87 ? -0.781 0.470 -14.708 1.00 90.06 87 GLY A O 1
ATOM 665 N N . THR A 1 88 ? -1.066 2.547 -15.495 1.00 89.75 88 THR A N 1
ATOM 666 C CA . THR A 1 88 ? -0.782 2.245 -16.903 1.00 89.75 88 THR A CA 1
ATOM 667 C C . THR A 1 88 ? 0.566 1.554 -17.103 1.00 89.75 88 THR A C 1
ATOM 669 O O . THR A 1 88 ? 0.674 0.663 -17.940 1.00 89.75 88 THR A O 1
ATOM 672 N N . GLY A 1 89 ? 1.590 1.914 -16.319 1.00 92.94 89 GLY A N 1
ATOM 673 C CA . GLY A 1 89 ? 2.928 1.325 -16.436 1.00 92.94 89 GLY A CA 1
ATOM 674 C C . GLY A 1 89 ? 2.928 -0.195 -16.252 1.00 92.94 89 GLY A C 1
ATOM 675 O O . GLY A 1 89 ? 3.504 -0.911 -17.070 1.00 92.94 89 GLY A O 1
ATOM 676 N N . VAL A 1 90 ? 2.207 -0.694 -15.246 1.00 95.19 90 VAL A N 1
ATOM 677 C CA . VAL A 1 90 ? 2.099 -2.135 -14.975 1.00 95.19 90 VAL A CA 1
ATOM 678 C C . VAL A 1 90 ? 1.386 -2.848 -16.121 1.00 95.19 90 VAL A C 1
ATOM 680 O O . VAL A 1 90 ? 1.850 -3.885 -16.596 1.00 95.19 90 VAL A O 1
ATOM 683 N N . ARG A 1 91 ? 0.307 -2.246 -16.638 1.00 94.50 91 ARG A N 1
ATOM 684 C CA . ARG A 1 91 ? -0.424 -2.760 -17.803 1.00 94.50 91 ARG A CA 1
ATOM 685 C C . ARG A 1 91 ? 0.472 -2.877 -19.039 1.00 94.50 91 ARG A C 1
ATOM 687 O O . ARG A 1 91 ? 0.408 -3.886 -19.737 1.00 94.50 91 ARG A O 1
ATOM 694 N N . TRP A 1 92 ? 1.319 -1.883 -19.311 1.00 94.81 92 TRP A N 1
ATOM 695 C CA . TRP A 1 92 ? 2.281 -1.945 -20.418 1.00 94.81 92 TRP A CA 1
ATOM 696 C C . TRP A 1 92 ? 3.319 -3.045 -20.223 1.00 94.81 92 TRP A C 1
ATOM 698 O O . TRP A 1 92 ? 3.573 -3.812 -21.149 1.00 94.81 92 TRP A O 1
ATOM 708 N N . ALA A 1 93 ? 3.885 -3.172 -19.023 1.00 95.88 93 ALA A N 1
ATOM 709 C CA . ALA A 1 93 ? 4.862 -4.217 -18.742 1.00 95.88 93 ALA A CA 1
ATOM 710 C C . ALA A 1 93 ? 4.265 -5.630 -18.883 1.00 95.88 93 ALA A C 1
ATOM 712 O O . ALA A 1 93 ? 4.906 -6.504 -19.470 1.00 95.88 93 ALA A O 1
ATOM 713 N N . ALA A 1 94 ? 3.019 -5.837 -18.447 1.00 95.44 94 ALA A N 1
ATOM 714 C CA . ALA A 1 94 ? 2.282 -7.076 -18.694 1.00 95.44 94 ALA A CA 1
ATOM 715 C C . ALA A 1 94 ? 2.055 -7.315 -20.199 1.00 95.44 94 ALA A C 1
ATOM 717 O O . ALA A 1 94 ? 2.273 -8.417 -20.700 1.00 95.44 94 ALA A O 1
ATOM 718 N N . ARG A 1 95 ? 1.722 -6.273 -20.968 1.00 94.88 95 ARG A N 1
ATOM 719 C CA . ARG A 1 95 ? 1.562 -6.384 -22.427 1.00 94.88 95 ARG A CA 1
ATOM 720 C C . ARG A 1 95 ? 2.852 -6.727 -23.155 1.00 94.88 95 ARG A C 1
ATOM 722 O O . ARG A 1 95 ? 2.829 -7.552 -24.065 1.00 94.88 95 ARG A O 1
ATOM 729 N N . PHE A 1 96 ? 3.993 -6.181 -22.736 1.00 94.56 96 PHE A N 1
ATOM 730 C CA . PHE A 1 96 ? 5.294 -6.596 -23.273 1.00 94.56 96 PHE A CA 1
ATOM 731 C C . PHE A 1 96 ? 5.558 -8.088 -23.026 1.00 94.56 96 PHE A C 1
ATOM 733 O O . PHE A 1 96 ? 6.199 -8.752 -23.844 1.00 94.56 96 PHE A O 1
ATOM 740 N N . ARG A 1 97 ? 4.988 -8.640 -21.951 1.00 93.50 97 ARG A N 1
ATOM 741 C CA . ARG A 1 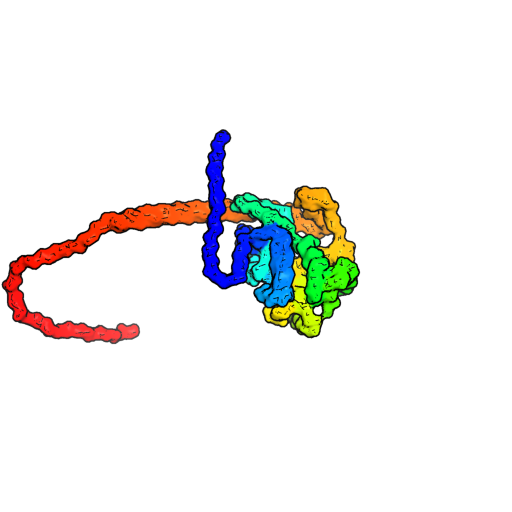97 ? 4.972 -10.071 -21.630 1.00 93.50 97 ARG A CA 1
ATOM 742 C C . ARG A 1 97 ? 3.920 -10.896 -22.374 1.00 93.50 97 ARG A C 1
ATOM 744 O O . ARG A 1 97 ? 3.914 -12.107 -22.201 1.00 93.50 97 ARG A O 1
ATOM 751 N N . GLY A 1 98 ? 3.077 -10.283 -23.203 1.00 92.69 98 GLY A N 1
ATOM 752 C CA . GLY A 1 98 ? 1.966 -10.961 -23.877 1.00 92.69 98 GLY A CA 1
ATOM 753 C C . GLY A 1 98 ? 0.755 -11.215 -22.972 1.00 92.69 98 GLY A C 1
ATOM 754 O O . GLY A 1 98 ? -0.150 -11.943 -23.362 1.00 92.69 98 GLY A O 1
ATOM 755 N N . VAL A 1 99 ? 0.720 -10.617 -21.777 1.00 93.75 99 VAL A N 1
ATOM 756 C CA . VAL A 1 99 ? -0.377 -10.760 -20.816 1.00 93.75 99 VAL A CA 1
ATOM 757 C C . VAL A 1 99 ? -1.246 -9.506 -20.845 1.00 93.75 99 VAL A C 1
ATOM 759 O O . VAL A 1 99 ? -0.761 -8.387 -20.677 1.00 93.75 99 VAL A O 1
ATOM 762 N N . ASN A 1 100 ? -2.552 -9.688 -21.020 1.00 94.19 100 ASN A N 1
ATOM 763 C CA . ASN A 1 100 ? -3.523 -8.623 -20.803 1.00 94.19 100 ASN A CA 1
ATOM 764 C C . ASN A 1 100 ? -4.027 -8.711 -19.361 1.00 94.19 100 ASN A C 1
ATOM 766 O O . ASN A 1 100 ? -4.661 -9.697 -18.990 1.00 94.19 100 ASN A O 1
ATOM 770 N N . LEU A 1 101 ? -3.721 -7.690 -18.554 1.00 94.44 101 LEU A N 1
ATOM 771 C CA . LEU A 1 101 ? -4.294 -7.584 -17.214 1.00 94.44 101 LEU A CA 1
ATOM 772 C C . LEU A 1 101 ? -5.798 -7.333 -17.308 1.00 94.44 101 LEU A C 1
ATOM 774 O O . LEU A 1 101 ? -6.214 -6.477 -18.098 1.00 94.44 101 LEU A O 1
ATOM 778 N N . LEU A 1 102 ? -6.563 -8.053 -16.488 1.00 95.00 102 LEU A N 1
ATOM 779 C CA . LEU A 1 102 ? -8.019 -7.978 -16.430 1.00 95.00 102 LEU A CA 1
ATOM 780 C C . LEU A 1 102 ? -8.468 -6.574 -16.027 1.00 95.00 102 LEU A C 1
ATOM 782 O O . LEU A 1 102 ? -9.227 -5.961 -16.766 1.00 95.00 102 LEU A O 1
ATOM 786 N N . ASP A 1 103 ? -7.895 -6.018 -14.957 1.00 94.25 103 ASP A N 1
ATOM 787 C CA . ASP A 1 103 ? -8.215 -4.667 -14.494 1.00 94.25 103 ASP A CA 1
ATOM 788 C C . ASP A 1 103 ? -7.002 -3.856 -14.025 1.00 94.25 103 ASP A C 1
ATOM 790 O O . ASP A 1 103 ? -5.891 -4.359 -13.861 1.00 94.25 103 ASP A O 1
ATOM 794 N N . ASN A 1 104 ? -7.229 -2.549 -13.837 1.00 92.81 104 ASN A N 1
ATOM 795 C CA . ASN A 1 104 ? -6.319 -1.670 -13.101 1.00 92.81 104 ASN A CA 1
ATOM 796 C C . ASN A 1 104 ? -6.740 -1.627 -11.628 1.00 92.81 104 ASN A C 1
ATOM 798 O O . ASN A 1 104 ? -7.400 -0.674 -11.201 1.00 92.81 104 ASN A O 1
ATOM 802 N N . VAL A 1 105 ? -6.378 -2.671 -10.884 1.00 94.69 105 VAL A N 1
ATOM 803 C CA . VAL A 1 105 ? -6.713 -2.851 -9.466 1.00 94.69 105 VAL A CA 1
ATOM 804 C C . VAL A 1 105 ? -5.855 -1.919 -8.599 1.00 94.69 105 VAL A C 1
ATOM 806 O O . VAL A 1 105 ? -4.948 -2.332 -7.882 1.00 94.69 105 VAL A O 1
ATOM 809 N N . ASN A 1 106 ? -6.103 -0.617 -8.724 1.00 93.06 106 ASN A N 1
ATOM 810 C CA . ASN A 1 106 ? -5.368 0.420 -8.016 1.00 93.06 106 ASN A CA 1
ATOM 811 C C . ASN A 1 106 ? -5.960 0.663 -6.622 1.00 93.06 106 ASN A C 1
ATOM 813 O O . ASN A 1 106 ? -7.178 0.651 -6.441 1.00 93.06 106 ASN A O 1
ATOM 817 N N . GLY A 1 107 ? -5.097 0.948 -5.645 1.00 92.94 107 GLY A N 1
ATOM 818 C CA . GLY A 1 107 ? -5.527 1.169 -4.262 1.00 92.94 107 GLY A CA 1
ATOM 819 C C . GLY A 1 107 ? -6.403 2.408 -4.094 1.00 92.94 107 GLY A C 1
ATOM 820 O O . GLY A 1 107 ? -7.285 2.432 -3.242 1.00 92.94 107 GLY A O 1
ATOM 821 N N . THR A 1 108 ? -6.222 3.420 -4.945 1.00 92.12 108 THR A N 1
ATOM 822 C CA . THR A 1 108 ? -6.997 4.662 -4.851 1.00 92.12 108 THR A CA 1
ATOM 823 C C . THR A 1 108 ? -8.469 4.517 -5.232 1.00 92.12 108 THR A C 1
ATOM 825 O O . THR A 1 108 ? -9.261 5.390 -4.889 1.00 92.12 108 THR A O 1
ATOM 828 N N . ASP A 1 109 ? -8.828 3.434 -5.921 1.00 93.06 109 ASP A N 1
ATOM 829 C CA . ASP A 1 109 ? -10.202 3.101 -6.285 1.00 93.06 109 ASP A CA 1
ATOM 830 C C . ASP A 1 109 ? -10.691 1.878 -5.484 1.00 93.06 109 ASP A C 1
ATOM 832 O O . ASP A 1 109 ? -11.816 1.890 -4.993 1.00 93.06 109 ASP A O 1
ATOM 836 N N . LEU A 1 110 ? -9.841 0.864 -5.260 1.00 96.31 110 LEU A N 1
ATOM 837 C CA . LEU A 1 110 ? -10.213 -0.353 -4.526 1.00 96.31 110 LEU A CA 1
ATOM 838 C C . LEU A 1 110 ? -10.522 -0.100 -3.044 1.00 96.31 110 LEU A C 1
ATOM 840 O O . LEU A 1 110 ? -11.493 -0.638 -2.519 1.00 96.31 110 LEU A O 1
ATOM 844 N N . ILE A 1 111 ? -9.712 0.709 -2.355 1.00 97.38 111 ILE A N 1
ATOM 845 C CA . ILE A 1 111 ? -9.875 0.931 -0.910 1.00 97.38 111 ILE A CA 1
ATOM 846 C C . ILE A 1 111 ? -11.202 1.633 -0.588 1.00 97.38 111 ILE A C 1
ATOM 848 O O . ILE A 1 111 ? -11.927 1.118 0.261 1.00 97.38 111 ILE A O 1
ATOM 852 N N . PRO A 1 112 ? -11.597 2.725 -1.277 1.00 96.19 112 PRO A N 1
ATOM 853 C CA . PRO A 1 112 ? -12.936 3.289 -1.119 1.00 96.19 112 PRO A CA 1
ATOM 854 C C . PRO A 1 112 ? -14.071 2.279 -1.318 1.00 96.19 112 PRO A C 1
ATOM 856 O O . PRO A 1 112 ? -15.040 2.311 -0.565 1.00 96.19 112 PRO A O 1
ATOM 859 N N . LEU A 1 113 ? -13.954 1.368 -2.294 1.00 95.75 113 LEU A N 1
ATOM 860 C CA . LEU A 1 113 ? -14.967 0.333 -2.526 1.00 95.75 113 LEU A CA 1
ATOM 861 C C . LEU A 1 113 ? -15.075 -0.623 -1.333 1.00 95.75 113 LEU A C 1
ATOM 863 O O . LEU A 1 113 ? -16.185 -0.906 -0.891 1.00 95.75 113 LEU A O 1
ATOM 867 N N . ILE A 1 114 ? -13.943 -1.062 -0.770 1.00 95.94 114 ILE A N 1
ATOM 868 C CA . ILE A 1 114 ? -13.910 -1.921 0.425 1.00 95.94 114 ILE A CA 1
ATOM 869 C C . ILE A 1 114 ? -14.561 -1.224 1.620 1.00 95.94 114 ILE A C 1
ATOM 871 O O . ILE A 1 114 ? -15.416 -1.820 2.273 1.00 95.94 114 ILE A O 1
ATOM 875 N N . LEU A 1 115 ? -14.187 0.032 1.890 1.00 96.56 115 LEU A N 1
ATOM 876 C CA . LEU A 1 115 ? -14.711 0.791 3.030 1.00 96.56 115 LEU A CA 1
ATOM 877 C C . LEU A 1 115 ? -16.210 1.100 2.893 1.00 96.56 115 LEU A C 1
ATOM 879 O O . LEU A 1 115 ? -16.937 1.090 3.884 1.00 96.56 115 LEU A O 1
ATOM 883 N N . ALA A 1 116 ? -16.691 1.342 1.670 1.00 94.69 116 ALA A N 1
ATOM 884 C CA . ALA A 1 116 ? -18.101 1.617 1.409 1.00 94.69 116 ALA A CA 1
ATOM 885 C C . ALA A 1 116 ? -18.988 0.363 1.505 1.00 94.69 116 ALA A C 1
ATOM 887 O O . ALA A 1 116 ? -20.123 0.454 1.972 1.00 94.69 116 ALA A O 1
ATOM 888 N N . SER A 1 117 ? -18.495 -0.799 1.056 1.00 90.62 117 SER A N 1
ATOM 889 C CA . SER A 1 117 ? -19.270 -2.050 1.038 1.00 90.62 117 SER A CA 1
ATOM 890 C C . SER A 1 117 ? -19.111 -2.909 2.292 1.00 90.62 117 SER A C 1
ATOM 892 O O . SER A 1 117 ? -19.872 -3.857 2.492 1.00 90.62 117 SER A O 1
ATOM 894 N N . GLY A 1 118 ? -18.073 -2.658 3.090 1.00 82.19 118 GLY A N 1
ATOM 895 C CA . GLY A 1 118 ? -17.726 -3.498 4.225 1.00 82.19 118 GLY A CA 1
ATOM 896 C C . GLY A 1 118 ? -18.736 -3.409 5.365 1.00 82.19 118 GLY A C 1
ATOM 897 O O . GLY A 1 118 ? -19.302 -2.357 5.650 1.00 82.19 118 GLY A O 1
ATOM 898 N N . LYS A 1 119 ? -18.943 -4.540 6.042 1.00 82.69 119 LYS A N 1
ATOM 899 C CA . LYS A 1 119 ? -19.742 -4.635 7.267 1.00 82.69 119 LYS A CA 1
ATOM 900 C C . LYS A 1 119 ? -18.808 -4.850 8.450 1.00 82.69 119 LYS A C 1
ATOM 902 O O . LYS A 1 119 ? -17.885 -5.657 8.349 1.00 82.69 119 LYS A O 1
ATOM 907 N N . ASN A 1 120 ? -19.069 -4.168 9.566 1.00 86.62 120 ASN A N 1
ATOM 908 C CA . ASN A 1 120 ? -18.281 -4.283 10.799 1.00 86.62 120 ASN A CA 1
ATOM 909 C C . ASN A 1 120 ? -16.773 -4.038 10.579 1.00 86.62 120 ASN A C 1
ATOM 911 O O . ASN A 1 120 ? -15.928 -4.716 11.168 1.00 86.62 120 ASN A O 1
ATOM 915 N N . LEU A 1 121 ? -16.429 -3.094 9.696 1.00 95.62 121 LEU A N 1
ATOM 916 C CA . LEU A 1 121 ? -15.041 -2.702 9.479 1.00 95.62 121 LEU A CA 1
ATOM 917 C C . LEU A 1 121 ? -14.570 -1.835 10.641 1.00 95.62 121 LEU A C 1
ATOM 919 O O . LEU A 1 121 ? -15.130 -0.769 10.884 1.00 95.62 121 LEU A O 1
ATOM 923 N N . ARG A 1 122 ? -13.520 -2.290 11.321 1.00 97.19 122 ARG A N 1
ATOM 924 C CA . ARG A 1 122 ? -12.791 -1.543 12.344 1.00 97.19 122 ARG A CA 1
ATOM 925 C C . ARG A 1 122 ? -11.428 -1.204 11.768 1.00 97.19 122 ARG A C 1
ATOM 927 O O . ARG A 1 122 ? -10.521 -2.036 11.750 1.00 97.19 122 ARG A O 1
ATOM 934 N N . CYS A 1 123 ? -11.338 -0.004 11.211 1.00 98.00 123 CYS A N 1
ATOM 935 C CA . CYS A 1 123 ? -10.188 0.459 10.459 1.00 98.00 123 CYS A CA 1
ATOM 936 C C . CYS A 1 123 ? -9.231 1.251 11.354 1.00 98.00 123 CYS A C 1
ATOM 938 O O . CYS A 1 123 ? -9.644 2.205 12.014 1.00 98.00 123 CYS A O 1
ATOM 940 N N . PHE A 1 124 ? -7.955 0.875 11.342 1.00 98.56 124 PHE A N 1
ATOM 941 C CA . PHE A 1 124 ? -6.872 1.657 11.931 1.00 98.56 124 PHE A CA 1
ATOM 942 C C . PHE A 1 124 ? -6.037 2.303 10.822 1.00 98.56 124 PHE A C 1
ATOM 944 O O . PHE A 1 124 ? -5.716 1.663 9.817 1.00 98.56 124 PHE A O 1
ATOM 951 N N . LEU A 1 125 ? -5.667 3.571 10.991 1.00 98.62 125 LEU A N 1
ATOM 952 C CA . LEU A 1 125 ? -4.904 4.328 9.997 1.00 98.62 125 LEU A CA 1
ATOM 953 C C . LEU A 1 125 ? -3.471 4.568 10.484 1.00 98.62 125 LEU A C 1
ATOM 955 O O . LEU A 1 125 ? -3.275 5.140 11.548 1.00 98.62 125 LEU A O 1
ATOM 959 N N . VAL A 1 126 ? -2.458 4.181 9.707 1.00 98.38 126 VAL A N 1
ATOM 960 C CA . VAL A 1 126 ? -1.043 4.444 10.034 1.00 98.38 126 VAL A CA 1
ATOM 961 C C . VAL A 1 126 ? -0.373 5.144 8.864 1.00 98.38 126 VAL A C 1
ATOM 963 O O . VAL A 1 126 ? -0.265 4.581 7.780 1.00 98.38 126 VAL A O 1
ATOM 966 N N . GLY A 1 127 ? 0.095 6.375 9.024 1.00 97.12 127 GLY A N 1
ATOM 967 C CA . GLY A 1 127 ? 0.772 7.072 7.930 1.00 97.12 127 GLY A CA 1
ATOM 968 C C . GLY A 1 127 ? 0.563 8.570 7.933 1.00 97.12 127 GLY A C 1
ATOM 969 O O . GLY A 1 127 ? 0.085 9.143 8.905 1.00 97.12 127 GLY A O 1
ATOM 970 N N . SER A 1 128 ? 0.910 9.215 6.820 1.00 95.38 128 SER A N 1
ATOM 971 C CA . SER A 1 128 ? 0.867 10.677 6.705 1.00 95.38 128 SER A CA 1
ATOM 972 C C . SER A 1 128 ? 1.672 11.387 7.810 1.00 95.38 128 SER A C 1
ATOM 974 O O . SER A 1 128 ? 2.500 10.788 8.505 1.00 95.38 128 SER A O 1
ATOM 976 N N . THR A 1 129 ? 1.460 12.695 7.941 1.00 94.69 129 THR A N 1
ATOM 977 C CA . THR A 1 129 ? 2.102 13.534 8.949 1.00 94.69 129 THR A CA 1
ATOM 978 C C . THR A 1 129 ? 1.259 13.670 10.216 1.00 94.69 129 THR A C 1
ATOM 980 O O . THR A 1 129 ? 0.036 13.529 10.137 1.00 94.69 129 THR A O 1
ATOM 983 N N . PRO A 1 130 ? 1.872 14.012 11.370 1.00 93.44 130 PRO A N 1
ATOM 984 C CA . PRO A 1 130 ? 1.126 14.301 12.597 1.00 93.44 130 PRO A CA 1
ATOM 985 C C . PRO A 1 130 ? 0.044 15.361 12.369 1.00 93.44 130 PRO A C 1
ATOM 987 O O . PRO A 1 130 ? -1.080 15.211 12.821 1.00 93.44 130 PRO A O 1
ATOM 990 N N . ALA A 1 131 ? 0.348 16.375 11.553 1.00 92.94 131 ALA A N 1
ATOM 991 C CA . ALA A 1 131 ? -0.584 17.448 11.216 1.00 92.94 131 ALA A CA 1
ATOM 992 C C . ALA A 1 131 ? -1.758 17.029 10.306 1.00 92.94 131 ALA A C 1
ATOM 994 O O . ALA A 1 131 ? -2.693 17.804 10.145 1.00 92.94 131 ALA A O 1
ATOM 995 N N . ARG A 1 132 ? -1.700 15.861 9.648 1.00 95.12 132 ARG A N 1
ATOM 996 C CA . ARG A 1 132 ? -2.710 15.432 8.660 1.00 95.12 132 ARG A CA 1
ATOM 997 C C . ARG A 1 132 ? -3.468 14.170 9.048 1.00 95.12 132 ARG A C 1
ATOM 999 O O . ARG A 1 132 ? -4.547 13.948 8.503 1.00 95.12 132 ARG A O 1
ATOM 1006 N N . ILE A 1 133 ? -2.924 13.328 9.924 1.00 96.62 133 ILE A N 1
ATOM 1007 C CA . ILE A 1 133 ? -3.522 12.022 10.221 1.00 96.62 133 ILE A CA 1
ATOM 1008 C C . ILE A 1 133 ? -4.920 12.142 10.847 1.00 96.62 133 ILE A C 1
ATOM 1010 O O . ILE A 1 133 ? -5.817 11.393 10.468 1.00 96.62 133 ILE A O 1
ATOM 1014 N N . GLU A 1 134 ? -5.149 13.139 11.704 1.00 95.19 134 GLU A N 1
ATOM 1015 C CA . GLU A 1 134 ? -6.475 13.412 12.273 1.00 95.19 134 GLU A CA 1
ATOM 1016 C C . GLU A 1 134 ? -7.474 13.873 11.206 1.00 95.19 134 GLU A C 1
ATOM 1018 O O . GLU A 1 134 ? -8.588 13.358 11.135 1.00 95.19 134 GLU A O 1
ATOM 1023 N N . THR A 1 135 ? -7.066 14.777 10.307 1.00 96.50 135 THR A N 1
ATOM 1024 C CA . THR A 1 135 ? -7.900 15.200 9.169 1.00 96.50 135 THR A CA 1
ATOM 1025 C C . THR A 1 135 ? -8.285 14.013 8.293 1.00 96.50 135 THR A C 1
ATOM 1027 O O . THR A 1 135 ? -9.436 13.900 7.882 1.00 96.50 135 THR A O 1
ATOM 1030 N N . ILE A 1 136 ? -7.340 13.106 8.031 1.00 97.31 136 ILE A N 1
ATOM 1031 C CA . ILE A 1 136 ? -7.601 11.884 7.265 1.00 97.31 136 ILE A CA 1
ATOM 1032 C C . ILE A 1 136 ? -8.602 10.996 8.009 1.00 97.31 136 ILE A C 1
ATOM 1034 O O . ILE A 1 136 ? -9.556 10.533 7.392 1.00 97.31 136 ILE A O 1
ATOM 1038 N N . SER A 1 137 ? -8.419 10.787 9.315 1.00 97.25 137 SER A N 1
ATOM 1039 C CA . SER A 1 137 ? -9.326 9.992 10.155 1.00 97.25 137 SER A CA 1
ATOM 1040 C C . SER A 1 137 ? -10.765 10.518 10.115 1.00 97.25 137 SER A C 1
ATOM 1042 O O . SER A 1 137 ? -11.706 9.769 9.829 1.00 97.25 137 SER A O 1
ATOM 1044 N N . ASN A 1 138 ? -10.932 11.831 10.296 1.00 96.38 138 ASN A N 1
ATOM 1045 C CA . ASN A 1 138 ? -12.235 12.491 10.225 1.00 96.38 138 ASN A CA 1
ATOM 1046 C C . ASN A 1 138 ? -12.840 12.350 8.826 1.00 96.38 138 ASN A C 1
ATOM 1048 O O . ASN A 1 138 ? -13.994 11.954 8.682 1.00 96.38 138 ASN A O 1
ATOM 1052 N N . ARG A 1 139 ? -12.035 12.571 7.780 1.00 96.19 139 ARG A N 1
ATOM 1053 C CA . ARG A 1 139 ? -12.492 12.457 6.394 1.00 96.19 139 ARG A CA 1
ATOM 1054 C C . ARG A 1 139 ? -12.930 11.040 6.030 1.00 96.19 139 ARG A C 1
ATOM 1056 O O . ARG A 1 139 ? -13.908 10.876 5.310 1.00 96.19 139 ARG A O 1
ATOM 1063 N N . VAL A 1 140 ? -12.221 10.019 6.505 1.00 96.56 140 VAL A N 1
ATOM 1064 C CA . VAL A 1 140 ? -12.605 8.613 6.305 1.00 96.56 140 VAL A CA 1
ATOM 1065 C C . VAL A 1 140 ? -13.935 8.328 6.998 1.00 96.56 140 VAL A C 1
ATOM 1067 O O . VAL A 1 140 ? -14.811 7.729 6.381 1.00 96.56 140 VAL A O 1
ATOM 1070 N N . SER A 1 141 ? -14.115 8.818 8.226 1.00 95.69 141 SER A N 1
ATOM 1071 C CA . SER A 1 141 ? -15.363 8.658 8.984 1.00 95.69 141 SER A CA 1
ATOM 1072 C C . SER A 1 141 ? -16.554 9.338 8.292 1.00 95.69 141 SER A C 1
ATOM 1074 O O . SER A 1 141 ? -17.639 8.767 8.229 1.00 95.69 141 SER A O 1
ATOM 1076 N N . GLU A 1 142 ? -16.348 10.524 7.710 1.00 95.38 142 GLU A N 1
ATOM 1077 C CA . GLU A 1 142 ? -17.362 11.237 6.917 1.00 95.38 142 GLU A CA 1
ATOM 1078 C C . GLU A 1 142 ? -17.722 10.509 5.615 1.00 95.38 142 GLU A C 1
ATOM 1080 O O . GLU A 1 142 ? -18.894 10.395 5.261 1.00 95.38 142 GLU A O 1
ATOM 1085 N N . LEU A 1 143 ? -16.712 10.053 4.866 1.00 94.75 143 LEU A N 1
ATOM 1086 C CA . LEU A 1 143 ? -16.909 9.440 3.550 1.00 94.75 143 LEU A CA 1
ATOM 1087 C C . LEU A 1 143 ? -17.478 8.021 3.642 1.00 94.75 143 LEU A C 1
ATOM 1089 O O . LEU A 1 143 ? -18.157 7.576 2.715 1.00 94.75 143 LEU A O 1
ATOM 1093 N N . PHE A 1 144 ? -17.191 7.307 4.731 1.00 96.12 144 PHE A N 1
ATOM 1094 C CA . PHE A 1 144 ? -17.528 5.897 4.904 1.00 96.12 144 PHE A CA 1
ATOM 1095 C C . PHE A 1 144 ? -18.199 5.666 6.266 1.00 96.12 144 PHE A C 1
ATOM 1097 O O . PHE A 1 144 ? -17.607 5.029 7.135 1.00 96.12 144 PHE A O 1
ATOM 1104 N N . PRO A 1 145 ? -19.456 6.113 6.460 1.00 92.50 145 PRO A N 1
ATOM 1105 C CA . PRO A 1 145 ? -20.139 6.050 7.759 1.00 92.50 145 PRO A CA 1
ATOM 1106 C C . PRO A 1 145 ? -20.353 4.622 8.294 1.00 92.50 145 PRO A C 1
ATOM 1108 O O . PRO A 1 145 ? -20.588 4.435 9.482 1.00 92.50 145 PRO A O 1
ATOM 1111 N N . ASN A 1 146 ? -20.255 3.605 7.431 1.00 91.06 146 ASN A N 1
ATOM 1112 C CA . ASN A 1 146 ? -20.340 2.191 7.816 1.00 91.06 146 ASN A CA 1
ATOM 1113 C C . ASN A 1 146 ? -18.990 1.596 8.270 1.00 91.06 146 ASN A C 1
ATOM 1115 O O . ASN A 1 146 ? -18.940 0.440 8.694 1.00 91.06 146 ASN A O 1
ATOM 1119 N N . THR A 1 147 ? -17.897 2.355 8.164 1.00 95.62 147 THR A N 1
ATOM 1120 C CA . THR A 1 147 ? -16.570 1.980 8.661 1.00 95.62 147 THR A CA 1
ATOM 1121 C C . THR A 1 147 ? -16.315 2.683 9.988 1.00 95.62 147 THR A C 1
ATOM 1123 O O . THR A 1 147 ? -16.320 3.908 10.066 1.00 95.62 147 THR A O 1
ATOM 1126 N N . GLN A 1 148 ? -16.021 1.914 11.032 1.00 97.25 148 GLN A N 1
ATOM 1127 C CA . GLN A 1 148 ? -15.580 2.459 12.306 1.00 97.25 148 GLN A CA 1
ATOM 1128 C C . GLN A 1 148 ? -14.074 2.719 12.243 1.00 97.25 148 GLN A C 1
ATOM 1130 O O . GLN A 1 148 ? -13.283 1.777 12.169 1.00 97.25 148 GLN A O 1
ATOM 1135 N N . VAL A 1 149 ? -13.656 3.982 12.295 1.00 97.81 149 VAL A N 1
ATOM 1136 C CA . VAL A 1 149 ? -12.241 4.309 12.498 1.00 97.81 149 VAL A CA 1
ATOM 1137 C C . VAL A 1 149 ? -11.924 4.133 13.982 1.00 97.81 149 VAL A C 1
ATOM 1139 O O . VAL A 1 149 ? -12.410 4.888 14.819 1.00 97.81 149 VAL A O 1
ATOM 1142 N N . VAL A 1 150 ? -11.160 3.093 14.318 1.00 98.25 150 VAL A N 1
ATOM 1143 C CA . VAL A 1 150 ? -10.877 2.688 15.713 1.00 98.25 150 VAL A CA 1
ATOM 1144 C C . VAL A 1 150 ? -9.545 3.215 16.243 1.00 98.25 150 VAL A C 1
ATOM 1146 O O . VAL A 1 150 ? -9.222 3.028 17.412 1.00 98.25 150 VAL A O 1
ATOM 1149 N N . GLY A 1 151 ? -8.776 3.892 15.396 1.00 98.12 151 GLY A N 1
ATOM 1150 C CA . GLY A 1 151 ? -7.546 4.562 15.783 1.00 98.12 151 GLY A CA 1
ATOM 1151 C C . GLY A 1 151 ? -6.784 5.096 14.578 1.00 98.12 151 GLY A C 1
ATOM 1152 O O . GLY A 1 151 ? -7.016 4.693 13.433 1.00 98.12 151 GLY A O 1
ATOM 1153 N N . ALA A 1 152 ? -5.877 6.030 14.838 1.00 98.12 152 ALA A N 1
ATOM 1154 C CA . ALA A 1 152 ? -5.005 6.585 13.822 1.00 98.12 152 ALA A CA 1
ATOM 1155 C C . ALA A 1 152 ? -3.653 6.988 14.427 1.00 98.12 152 ALA A C 1
ATOM 1157 O O . ALA A 1 152 ? -3.595 7.457 15.561 1.00 98.12 152 ALA A O 1
ATOM 1158 N N . HIS A 1 153 ? -2.570 6.823 13.668 1.00 98.06 153 HIS A N 1
ATOM 1159 C CA . HIS A 1 153 ? -1.226 7.233 14.063 1.00 98.06 153 HIS A CA 1
ATOM 1160 C C . HIS A 1 153 ? -0.414 7.722 12.858 1.00 98.06 153 HIS A C 1
ATOM 1162 O O . HIS A 1 153 ? -0.559 7.223 11.741 1.00 98.06 153 HIS A O 1
ATOM 1168 N N . HIS A 1 154 ? 0.462 8.706 13.062 1.00 97.06 154 HIS A N 1
ATOM 1169 C CA . HIS A 1 154 ? 1.316 9.207 11.986 1.00 97.06 154 HIS A CA 1
ATOM 1170 C C . HIS A 1 154 ? 2.365 8.177 11.535 1.00 97.06 154 HIS A C 1
ATOM 1172 O O . HIS A 1 154 ? 2.723 7.265 12.280 1.00 97.06 154 HIS A O 1
ATOM 1178 N N . GLY A 1 155 ? 2.914 8.359 10.331 1.00 95.25 155 GLY A N 1
ATOM 1179 C CA . GLY A 1 155 ? 3.851 7.412 9.709 1.00 95.25 155 GLY A CA 1
ATOM 1180 C C . GLY A 1 155 ? 5.328 7.552 10.089 1.00 95.25 155 GLY A C 1
ATOM 1181 O O . GLY A 1 155 ? 6.149 6.765 9.629 1.00 95.25 155 GLY A O 1
ATOM 1182 N N . TYR A 1 156 ? 5.702 8.564 10.874 1.00 94.31 156 TYR A N 1
ATOM 1183 C CA . TYR A 1 156 ? 7.082 8.734 11.342 1.00 94.31 156 TYR A CA 1
ATOM 1184 C C . TYR A 1 156 ? 7.334 7.842 12.558 1.00 94.31 156 TYR A C 1
ATOM 1186 O O . TYR A 1 156 ? 7.053 8.249 13.681 1.00 94.31 156 TYR A O 1
ATOM 1194 N N . LEU A 1 157 ? 7.793 6.615 12.313 1.00 94.75 157 LEU A N 1
ATOM 1195 C CA . LEU A 1 157 ? 7.947 5.578 13.332 1.00 94.75 157 LEU A CA 1
ATOM 1196 C C . LEU A 1 157 ? 9.409 5.136 13.437 1.00 94.75 157 LEU A C 1
ATOM 1198 O O . LEU A 1 157 ? 10.036 4.818 12.426 1.00 94.75 157 LEU A O 1
ATOM 1202 N N . ASP A 1 158 ? 9.924 5.098 14.663 1.00 94.62 158 ASP A N 1
ATOM 1203 C CA . ASP A 1 158 ? 11.080 4.282 15.037 1.00 94.62 158 ASP A CA 1
ATOM 1204 C C . ASP A 1 158 ? 10.601 2.925 15.590 1.00 94.62 158 ASP A C 1
ATOM 1206 O O . ASP A 1 158 ? 9.403 2.624 15.553 1.00 94.62 158 ASP A O 1
ATOM 1210 N N . ASP A 1 159 ? 11.512 2.079 16.073 1.00 93.50 159 ASP A N 1
ATOM 1211 C CA . ASP A 1 159 ? 11.147 0.745 16.565 1.00 93.50 159 ASP A CA 1
ATOM 1212 C C . ASP A 1 159 ? 10.268 0.799 17.830 1.00 93.50 159 ASP A C 1
ATOM 1214 O O . ASP A 1 159 ? 9.275 0.075 17.931 1.00 93.50 159 ASP A O 1
ATOM 1218 N N . THR A 1 160 ? 10.555 1.709 18.765 1.00 95.81 160 THR A N 1
ATOM 1219 C CA . THR A 1 160 ? 9.774 1.880 20.004 1.00 95.81 160 THR A CA 1
ATOM 1220 C C . THR A 1 160 ? 8.355 2.373 19.711 1.00 95.81 160 THR A C 1
ATOM 1222 O O . THR A 1 160 ? 7.370 1.860 20.253 1.00 95.81 160 THR A O 1
ATOM 1225 N N . MET A 1 161 ? 8.229 3.358 18.822 1.00 96.38 161 MET A N 1
ATOM 1226 C CA . MET A 1 161 ? 6.938 3.869 18.369 1.00 96.38 161 MET A CA 1
ATOM 1227 C C . MET A 1 161 ? 6.193 2.823 17.546 1.00 96.38 161 MET A C 1
ATOM 1229 O O . MET A 1 161 ? 4.983 2.692 17.692 1.00 96.38 161 MET A O 1
ATOM 1233 N N . SER A 1 162 ? 6.893 2.034 16.727 1.00 97.75 162 SER A N 1
ATOM 1234 C CA . SER A 1 162 ? 6.274 0.939 15.973 1.00 97.75 162 SER A CA 1
ATOM 1235 C C . SER A 1 162 ? 5.635 -0.087 16.900 1.00 97.75 162 SER A C 1
ATOM 1237 O O . SER A 1 162 ? 4.498 -0.482 16.650 1.00 97.75 162 SER A O 1
ATOM 1239 N N . GLN A 1 163 ? 6.303 -0.459 17.997 1.00 97.50 163 GLN A N 1
ATOM 1240 C CA . GLN A 1 163 ? 5.717 -1.361 18.989 1.00 97.50 163 GLN A CA 1
ATOM 1241 C C . GLN A 1 163 ? 4.491 -0.738 19.669 1.00 97.50 163 GLN A C 1
ATOM 1243 O O . GLN A 1 163 ? 3.444 -1.373 19.739 1.00 97.50 163 GLN A O 1
ATOM 1248 N N . THR A 1 164 ? 4.578 0.534 20.068 1.00 97.75 164 THR A N 1
ATOM 1249 C CA . THR A 1 164 ? 3.430 1.274 20.628 1.00 97.75 164 THR A CA 1
ATOM 1250 C C . THR A 1 164 ? 2.232 1.279 19.669 1.00 97.75 164 THR A C 1
ATOM 1252 O O . THR A 1 164 ? 1.091 1.076 20.083 1.00 97.75 164 THR A O 1
ATOM 1255 N N . VAL A 1 165 ? 2.477 1.482 18.370 1.00 98.25 165 VAL A N 1
ATOM 1256 C CA . VAL A 1 165 ? 1.433 1.458 17.336 1.00 98.25 165 VAL A CA 1
ATOM 1257 C C . VAL A 1 165 ? 0.847 0.058 17.167 1.00 98.25 165 VAL A C 1
ATOM 1259 O O . VAL A 1 165 ? -0.369 -0.070 17.073 1.00 98.25 165 VAL A O 1
ATOM 1262 N N . VAL A 1 166 ? 1.673 -0.990 17.158 1.00 98.25 166 VAL A N 1
ATOM 1263 C CA . VAL A 1 166 ? 1.214 -2.390 17.108 1.00 98.25 166 VAL A CA 1
ATOM 1264 C C . VAL A 1 166 ? 0.304 -2.713 18.294 1.00 98.25 166 VAL A C 1
ATOM 1266 O O . VAL A 1 166 ? -0.779 -3.271 18.102 1.00 98.25 166 VAL A O 1
ATOM 1269 N N . ASP A 1 167 ? 0.695 -2.310 19.501 1.00 98.12 167 ASP A N 1
ATOM 1270 C CA . ASP A 1 167 ? -0.088 -2.537 20.716 1.00 98.12 167 ASP A CA 1
ATOM 1271 C C . ASP A 1 167 ? -1.428 -1.787 20.657 1.00 98.12 167 ASP A C 1
ATOM 1273 O O . ASP A 1 167 ? -2.477 -2.360 20.959 1.00 98.12 167 ASP A O 1
ATOM 1277 N N . ALA A 1 168 ? -1.421 -0.538 20.177 1.00 98.44 168 ALA A N 1
ATOM 1278 C CA . ALA A 1 168 ? -2.635 0.250 19.968 1.00 98.44 168 ALA A CA 1
ATOM 1279 C C . ALA A 1 168 ? -3.570 -0.377 18.918 1.00 98.44 168 ALA A C 1
ATOM 1281 O O . ALA A 1 168 ? -4.786 -0.422 19.123 1.00 98.44 168 ALA A O 1
ATOM 1282 N N . ILE A 1 169 ? -3.023 -0.901 17.815 1.00 98.19 169 ILE A N 1
ATOM 1283 C CA . ILE A 1 169 ? -3.805 -1.609 16.794 1.00 98.19 169 ILE A CA 1
ATOM 1284 C C . ILE A 1 169 ? -4.488 -2.831 17.418 1.00 98.19 169 ILE A C 1
ATOM 1286 O O . ILE A 1 169 ? -5.705 -2.978 17.283 1.00 98.19 169 ILE A O 1
ATOM 1290 N N . ASN A 1 170 ? -3.741 -3.668 18.140 1.00 97.56 170 ASN A N 1
ATOM 1291 C CA . ASN A 1 170 ? -4.280 -4.869 18.778 1.00 97.56 170 ASN A CA 1
ATOM 1292 C C . ASN A 1 170 ? -5.357 -4.531 19.823 1.00 97.56 170 ASN A C 1
ATOM 1294 O O . ASN A 1 170 ? -6.432 -5.132 19.812 1.00 97.56 170 ASN A O 1
ATOM 1298 N N . ALA A 1 171 ? -5.115 -3.531 20.676 1.00 98.12 171 ALA A N 1
ATOM 1299 C CA . ALA A 1 171 ? -6.064 -3.097 21.702 1.00 98.12 171 ALA A CA 1
ATOM 1300 C C . ALA A 1 171 ? -7.361 -2.509 21.116 1.00 98.12 171 ALA A C 1
ATOM 1302 O O . ALA A 1 171 ? -8.432 -2.676 21.695 1.00 98.12 171 ALA A O 1
ATOM 1303 N N . SER A 1 172 ? -7.284 -1.853 19.953 1.00 97.81 172 SER A N 1
ATOM 1304 C CA . SER A 1 172 ? -8.453 -1.280 19.269 1.00 97.81 172 SER A CA 1
ATOM 1305 C C . SER A 1 172 ? -9.395 -2.329 18.657 1.00 97.81 172 SER A C 1
ATOM 1307 O O . SER A 1 172 ? -10.519 -2.009 18.263 1.00 97.81 172 SER A O 1
ATOM 1309 N N . GLY A 1 173 ? -8.940 -3.582 18.533 1.00 96.06 173 GLY A N 1
ATOM 1310 C CA . GLY A 1 173 ? -9.678 -4.649 17.860 1.00 96.06 173 GLY A CA 1
ATOM 1311 C C . GLY A 1 173 ? -9.817 -4.447 16.347 1.00 96.06 173 GLY A C 1
ATOM 1312 O O . GLY A 1 173 ? -10.748 -4.998 15.749 1.00 96.06 173 GLY A O 1
ATOM 1313 N N . ALA A 1 174 ? -8.948 -3.640 15.729 1.00 97.19 174 ALA A N 1
ATOM 1314 C CA . ALA A 1 174 ? -8.949 -3.405 14.290 1.00 97.19 174 ALA A CA 1
ATOM 1315 C C . ALA A 1 174 ? -8.874 -4.722 13.502 1.00 97.19 174 ALA A C 1
ATOM 1317 O O . ALA A 1 174 ? -8.112 -5.617 13.854 1.00 97.19 174 ALA A O 1
ATOM 1318 N N . ASN A 1 175 ? -9.649 -4.822 12.420 1.00 96.31 175 ASN A N 1
ATOM 1319 C CA . ASN A 1 175 ? -9.579 -5.933 11.457 1.00 96.31 175 ASN A CA 1
ATOM 1320 C C . ASN A 1 175 ? -9.017 -5.500 10.093 1.00 96.31 175 ASN A C 1
ATOM 1322 O O . ASN A 1 175 ? -8.721 -6.333 9.236 1.00 96.31 175 ASN A O 1
ATOM 1326 N N . LEU A 1 176 ? -8.824 -4.194 9.902 1.00 97.88 176 LEU A N 1
ATOM 1327 C CA . LEU A 1 176 ? -8.210 -3.603 8.722 1.00 97.88 176 LEU A CA 1
ATOM 1328 C C . LEU A 1 176 ? -7.252 -2.491 9.153 1.00 97.88 176 LEU A C 1
ATOM 1330 O O . LEU A 1 176 ? -7.658 -1.558 9.842 1.00 97.88 176 LEU A O 1
ATOM 1334 N N . VAL A 1 177 ? -6.003 -2.544 8.695 1.00 98.31 177 VAL A N 1
ATOM 1335 C CA . VAL A 1 177 ? -5.020 -1.472 8.897 1.00 98.31 177 VAL A CA 1
ATOM 1336 C C . VAL A 1 177 ? -4.617 -0.901 7.545 1.00 98.31 177 VAL A C 1
ATOM 1338 O O . VAL A 1 177 ? -4.090 -1.615 6.690 1.00 98.31 177 VAL A O 1
ATOM 1341 N N . LEU A 1 178 ? -4.842 0.396 7.341 1.00 98.56 178 LEU A N 1
ATOM 1342 C CA . LEU A 1 178 ? -4.400 1.097 6.136 1.00 98.56 178 LEU A CA 1
ATOM 1343 C C . LEU A 1 178 ? -3.099 1.839 6.425 1.00 98.56 178 LEU A C 1
ATOM 1345 O O . LEU A 1 178 ? -3.057 2.714 7.289 1.00 98.56 178 LEU A O 1
ATOM 1349 N N . VAL A 1 179 ? -2.048 1.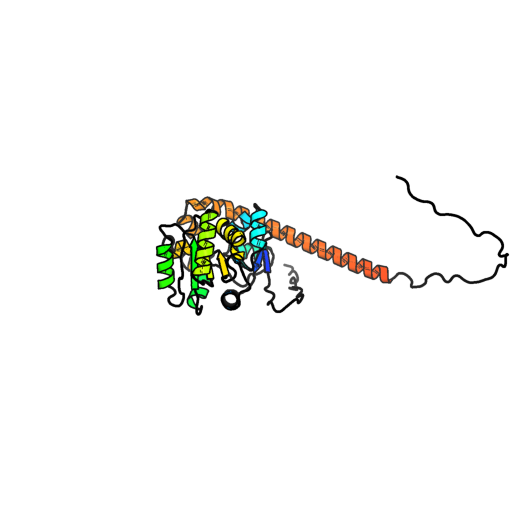506 5.676 1.00 98.50 179 VAL A N 1
ATOM 1350 C CA . VAL A 1 179 ? -0.699 2.032 5.896 1.00 98.50 179 VAL A CA 1
ATOM 1351 C C . VAL A 1 179 ? -0.281 2.951 4.747 1.00 98.50 179 VAL A C 1
ATOM 1353 O O . VAL A 1 179 ? -0.035 2.501 3.627 1.00 98.50 179 VAL A O 1
ATOM 1356 N N . GLY A 1 180 ? -0.203 4.252 5.013 1.00 97.00 180 GLY A N 1
ATOM 1357 C CA . GLY A 1 180 ? 0.111 5.314 4.053 1.00 97.00 180 GLY A CA 1
ATOM 1358 C C . GLY A 1 180 ? 1.422 6.035 4.367 1.00 97.00 180 GLY A C 1
ATOM 1359 O O . GLY A 1 180 ? 1.425 7.249 4.569 1.00 97.00 180 GLY A O 1
ATOM 1360 N N . MET A 1 181 ? 2.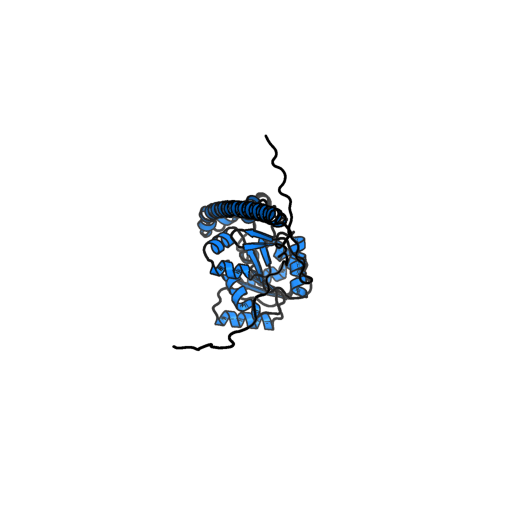536 5.299 4.442 1.00 95.56 181 MET A N 1
ATOM 1361 C CA . MET A 1 181 ? 3.883 5.859 4.697 1.00 95.56 181 MET A CA 1
ATOM 1362 C C . MET A 1 181 ? 4.696 6.087 3.414 1.00 95.56 181 MET A C 1
ATOM 1364 O O . MET A 1 181 ? 5.761 6.701 3.437 1.00 95.56 181 MET A O 1
ATOM 1368 N N . GLY A 1 182 ? 4.183 5.607 2.277 1.00 92.06 182 GLY A N 1
ATOM 1369 C CA . GLY A 1 182 ? 4.880 5.635 0.998 1.00 92.06 182 GLY A CA 1
ATOM 1370 C C . GLY A 1 182 ? 5.865 4.477 0.835 1.00 92.06 182 GLY A C 1
ATOM 1371 O O . GLY A 1 182 ? 6.305 3.839 1.792 1.00 92.06 182 GLY A O 1
ATOM 1372 N N . ASN A 1 183 ? 6.211 4.193 -0.419 1.00 91.19 183 ASN A N 1
ATOM 1373 C CA . ASN A 1 183 ? 7.159 3.133 -0.753 1.00 91.19 183 ASN A CA 1
ATOM 1374 C C . ASN A 1 183 ? 8.604 3.620 -0.551 1.00 91.19 183 ASN A C 1
ATOM 1376 O O . ASN A 1 183 ? 8.905 4.754 -0.938 1.00 91.19 183 ASN A O 1
ATOM 1380 N N . PRO A 1 184 ? 9.524 2.780 -0.042 1.00 94.44 184 PRO A N 1
ATOM 1381 C CA . PRO A 1 184 ? 9.346 1.382 0.381 1.00 94.44 184 PRO A CA 1
ATOM 1382 C C . PRO A 1 184 ? 8.969 1.205 1.867 1.00 94.44 184 PRO A C 1
ATOM 1384 O O . PRO A 1 184 ? 8.916 0.075 2.350 1.00 94.44 184 PRO A O 1
ATOM 1387 N N . LEU A 1 185 ? 8.805 2.300 2.618 1.00 95.62 185 LEU A N 1
ATOM 1388 C CA . LEU A 1 185 ? 8.689 2.275 4.081 1.00 95.62 185 LEU A CA 1
ATOM 1389 C C . LEU A 1 185 ? 7.467 1.487 4.557 1.00 95.62 185 LEU A C 1
ATOM 1391 O O . LEU A 1 185 ? 7.593 0.672 5.464 1.00 95.62 185 LEU A O 1
ATOM 1395 N N . GLN A 1 186 ? 6.311 1.678 3.917 1.00 97.00 186 GLN A N 1
ATOM 1396 C CA . GLN A 1 186 ? 5.080 0.994 4.319 1.00 97.00 186 GLN A CA 1
ATOM 1397 C C . GLN A 1 186 ? 5.171 -0.531 4.170 1.00 97.00 186 GLN A C 1
ATOM 1399 O O . GLN A 1 186 ? 4.770 -1.248 5.078 1.00 97.00 186 GLN A O 1
ATOM 1404 N N . GLU A 1 187 ? 5.729 -1.043 3.067 1.00 97.75 187 GLU A N 1
ATOM 1405 C CA . GLU A 1 187 ? 5.843 -2.491 2.867 1.00 97.75 187 GLU A CA 1
ATOM 1406 C C . GLU A 1 187 ? 6.861 -3.108 3.823 1.00 97.75 187 GLU A C 1
ATOM 1408 O O . GLU A 1 187 ? 6.642 -4.207 4.317 1.00 97.75 187 GLU A O 1
ATOM 1413 N N . ARG A 1 188 ? 7.971 -2.407 4.096 1.00 97.31 188 ARG A N 1
ATOM 1414 C CA . ARG A 1 188 ? 8.977 -2.874 5.060 1.00 97.31 188 ARG A CA 1
ATOM 1415 C C . ARG A 1 188 ? 8.405 -2.932 6.471 1.00 97.31 188 ARG A C 1
ATOM 1417 O O . ARG A 1 188 ? 8.606 -3.926 7.155 1.00 97.31 188 ARG A O 1
ATOM 1424 N N . TRP A 1 189 ? 7.664 -1.903 6.876 1.00 97.69 189 TRP A N 1
ATOM 1425 C CA . TRP A 1 189 ? 7.020 -1.873 8.184 1.00 97.69 189 TRP A CA 1
ATOM 1426 C C . TRP A 1 189 ? 5.974 -2.985 8.326 1.00 97.69 189 TRP A C 1
ATOM 1428 O O . TRP A 1 189 ? 5.971 -3.689 9.329 1.00 97.69 189 TRP A O 1
ATOM 1438 N N . ILE A 1 190 ? 5.148 -3.214 7.297 1.00 97.75 190 ILE A N 1
ATOM 1439 C CA . ILE A 1 190 ? 4.175 -4.315 7.301 1.00 97.75 190 ILE A CA 1
ATOM 1440 C C . ILE A 1 190 ? 4.877 -5.685 7.336 1.00 97.75 190 ILE A C 1
ATOM 1442 O O . ILE A 1 190 ? 4.445 -6.556 8.083 1.00 97.75 190 ILE A O 1
ATOM 1446 N N . ASP A 1 191 ? 5.956 -5.899 6.573 1.00 96.75 191 ASP A N 1
ATOM 1447 C CA . ASP A 1 191 ? 6.715 -7.169 6.602 1.00 96.75 191 ASP A CA 1
ATOM 1448 C C . ASP A 1 191 ? 7.355 -7.427 7.972 1.00 96.75 191 ASP A C 1
ATOM 1450 O O . ASP A 1 191 ? 7.408 -8.569 8.417 1.00 96.75 191 ASP A O 1
ATOM 1454 N N . GLN A 1 192 ? 7.807 -6.368 8.650 1.00 96.25 192 GLN A N 1
ATOM 1455 C CA . GLN A 1 192 ? 8.453 -6.457 9.957 1.00 96.25 192 GLN A CA 1
ATOM 1456 C C . GLN A 1 192 ? 7.458 -6.661 11.108 1.00 96.25 192 GLN A C 1
ATOM 1458 O O . GLN A 1 192 ? 7.711 -7.481 11.986 1.00 96.25 192 GLN A O 1
ATOM 1463 N N . TYR A 1 193 ? 6.342 -5.926 11.120 1.00 96.00 193 TYR A N 1
ATOM 1464 C CA . TYR A 1 193 ? 5.421 -5.869 12.265 1.00 96.00 193 TYR A CA 1
ATOM 1465 C C . TYR A 1 193 ? 4.081 -6.577 12.029 1.00 96.00 193 TYR A C 1
ATOM 1467 O O . TYR A 1 193 ? 3.330 -6.802 12.977 1.00 96.00 193 TYR A O 1
ATOM 1475 N N . GLY A 1 194 ? 3.766 -6.972 10.793 1.00 93.31 194 GLY A N 1
ATOM 1476 C CA . GLY A 1 194 ? 2.468 -7.554 10.444 1.00 93.31 194 GLY A CA 1
ATOM 1477 C C . GLY A 1 194 ? 2.163 -8.871 11.158 1.00 93.31 194 GLY A C 1
ATOM 1478 O O . GLY A 1 194 ? 1.012 -9.127 11.495 1.00 93.31 194 GLY A O 1
ATOM 1479 N N . SER A 1 195 ? 3.176 -9.688 11.472 1.00 93.31 195 SER A N 1
ATOM 1480 C CA . SER A 1 195 ? 2.984 -10.912 12.268 1.00 93.31 195 SER A CA 1
ATOM 1481 C C . SER A 1 195 ? 2.557 -10.638 13.712 1.00 93.31 195 SER A C 1
ATOM 1483 O O . SER A 1 195 ? 1.950 -11.503 14.337 1.00 93.31 195 SER A O 1
ATOM 1485 N N . SER A 1 196 ? 2.853 -9.446 14.235 1.00 94.75 196 SER A N 1
ATOM 1486 C CA . SER A 1 196 ? 2.459 -9.010 15.580 1.00 94.75 196 SER A CA 1
ATOM 1487 C C . SER A 1 196 ? 1.031 -8.455 15.629 1.00 94.75 196 SER A C 1
ATOM 1489 O O . SER A 1 196 ? 0.551 -8.100 16.704 1.00 94.75 196 SER A O 1
ATOM 1491 N N . VAL A 1 197 ? 0.338 -8.399 14.486 1.00 94.12 197 VAL A N 1
ATOM 1492 C CA . VAL A 1 197 ? -1.063 -7.972 14.363 1.00 94.12 197 VAL A CA 1
ATOM 1493 C C . VAL A 1 197 ? -1.872 -9.064 13.642 1.00 94.12 197 VAL A C 1
ATOM 1495 O O . VAL A 1 197 ? -2.347 -8.871 12.523 1.00 94.12 197 VAL A O 1
ATOM 1498 N N . PRO A 1 198 ? -2.042 -10.252 14.250 1.00 91.06 198 PRO A N 1
ATOM 1499 C CA . PRO A 1 198 ? -2.675 -11.392 13.583 1.00 91.06 198 PRO A CA 1
ATOM 1500 C C . PRO A 1 198 ? -4.177 -11.191 13.316 1.00 91.06 198 PRO A C 1
ATOM 1502 O O . PRO A 1 198 ? -4.751 -11.906 12.499 1.00 91.06 198 PRO A O 1
ATOM 1505 N N . GLY A 1 199 ? -4.820 -10.244 14.009 1.00 92.06 199 GLY A N 1
ATOM 1506 C CA . GLY A 1 199 ? -6.256 -9.973 13.900 1.00 92.06 199 GLY A CA 1
ATOM 1507 C C . GLY A 1 199 ? -6.657 -9.037 12.758 1.00 92.06 199 GLY A C 1
ATOM 1508 O O . GLY A 1 199 ? -7.853 -8.827 12.565 1.00 92.06 199 GLY A O 1
ATOM 1509 N N . ALA A 1 200 ? -5.698 -8.469 12.017 1.00 95.81 200 ALA A N 1
ATOM 1510 C CA . ALA A 1 200 ? -5.986 -7.461 11.005 1.00 95.81 200 ALA A CA 1
ATOM 1511 C C . ALA A 1 200 ? -5.275 -7.714 9.676 1.00 95.81 200 ALA A C 1
ATOM 1513 O O . ALA A 1 200 ? -4.102 -8.079 9.623 1.00 95.81 200 ALA A O 1
ATOM 1514 N N . LEU A 1 201 ? -5.975 -7.406 8.586 1.00 97.31 201 LEU A N 1
ATOM 1515 C CA . LEU A 1 201 ? -5.367 -7.304 7.268 1.00 97.31 201 LEU A CA 1
ATOM 1516 C C . LEU A 1 201 ? -4.659 -5.952 7.129 1.00 97.31 201 LEU A C 1
ATOM 1518 O O . LEU A 1 201 ? -5.303 -4.906 7.228 1.00 97.31 201 LEU A O 1
ATOM 1522 N N . MET A 1 202 ? -3.356 -5.953 6.839 1.00 98.19 202 MET A N 1
ATOM 1523 C CA . MET A 1 202 ? -2.613 -4.723 6.562 1.00 98.19 202 MET A CA 1
ATOM 1524 C C . MET A 1 202 ? -2.540 -4.439 5.064 1.00 98.19 202 MET A C 1
ATOM 1526 O O . MET A 1 202 ? -2.153 -5.295 4.266 1.00 98.19 202 MET A O 1
ATOM 1530 N N . ILE A 1 203 ? -2.867 -3.212 4.663 1.00 98.31 203 ILE A N 1
ATOM 1531 C CA . ILE A 1 203 ? -2.819 -2.800 3.260 1.00 98.31 203 ILE A CA 1
ATOM 1532 C C . ILE A 1 203 ? -1.965 -1.545 3.106 1.00 98.31 203 ILE A C 1
ATOM 1534 O O . ILE A 1 203 ? -2.273 -0.491 3.660 1.00 98.31 203 ILE A O 1
ATOM 1538 N N . GLY A 1 204 ? -0.903 -1.644 2.306 1.00 97.94 204 GLY A N 1
ATOM 1539 C CA . GLY A 1 204 ? -0.073 -0.498 1.943 1.00 97.94 204 GLY A CA 1
ATOM 1540 C C . GLY A 1 204 ? -0.778 0.371 0.903 1.00 97.94 204 GLY A C 1
ATOM 1541 O O . GLY A 1 204 ? -0.799 0.019 -0.273 1.00 97.94 204 GLY A O 1
ATOM 1542 N N . VAL A 1 205 ? -1.334 1.515 1.304 1.00 96.12 205 VAL A N 1
ATOM 1543 C CA . VAL A 1 205 ? -2.184 2.366 0.445 1.00 96.12 205 VAL A CA 1
ATOM 1544 C C . VAL A 1 205 ? -1.444 3.522 -0.233 1.00 96.12 205 VAL A C 1
ATOM 1546 O O . VAL A 1 205 ? -2.013 4.223 -1.075 1.00 96.12 205 VAL A O 1
ATOM 1549 N N . GLY A 1 206 ? -0.164 3.725 0.089 1.00 87.06 206 GLY A N 1
ATOM 1550 C CA . GLY A 1 206 ? 0.679 4.714 -0.576 1.00 87.06 206 GLY A CA 1
ATOM 1551 C C . GLY A 1 206 ? 0.097 6.125 -0.501 1.00 87.06 206 GLY A C 1
ATOM 1552 O O . GLY A 1 206 ? -0.252 6.620 0.566 1.00 87.06 206 GLY A O 1
ATOM 1553 N N . GLY A 1 207 ? -0.009 6.780 -1.659 1.00 86.81 207 GLY A N 1
ATOM 1554 C CA . GLY A 1 207 ? -0.469 8.167 -1.770 1.00 86.81 207 GLY A CA 1
ATOM 1555 C C . GLY A 1 207 ? -1.964 8.391 -1.523 1.00 86.81 207 GLY A C 1
ATOM 1556 O O . GLY A 1 207 ? -2.404 9.527 -1.658 1.00 86.81 207 GLY A O 1
ATOM 1557 N N . LEU A 1 208 ? -2.750 7.362 -1.177 1.00 93.56 208 LEU A N 1
ATOM 1558 C CA . LEU A 1 208 ? -4.187 7.513 -0.916 1.00 93.56 208 LEU A CA 1
ATOM 1559 C C . LEU A 1 208 ? -4.480 8.576 0.158 1.00 93.56 208 LEU A C 1
ATOM 1561 O O . LEU A 1 208 ? -5.386 9.392 0.003 1.00 93.56 208 LEU A O 1
ATOM 1565 N N . PHE A 1 209 ? -3.659 8.618 1.206 1.00 95.38 209 PHE A N 1
ATOM 1566 C CA . PHE A 1 209 ? -3.797 9.563 2.317 1.00 95.38 209 PHE A CA 1
ATOM 1567 C C . PHE A 1 209 ? -3.603 11.033 1.901 1.00 95.38 209 PHE A C 1
ATOM 1569 O O . PHE A 1 209 ? -4.172 11.929 2.523 1.00 95.38 209 PHE A O 1
ATOM 1576 N N . GLU A 1 210 ? -2.874 11.307 0.816 1.00 91.06 210 GLU A N 1
ATOM 1577 C CA . GLU A 1 210 ? -2.740 12.669 0.276 1.00 91.06 210 GLU A CA 1
ATOM 1578 C C . GLU A 1 210 ? -4.073 13.181 -0.290 1.00 91.06 210 GLU A C 1
ATOM 1580 O O . GLU A 1 210 ? -4.388 14.361 -0.159 1.00 91.06 210 GLU A O 1
ATOM 1585 N N . TYR A 1 211 ? -4.896 12.294 -0.860 1.00 91.69 211 TYR A N 1
ATOM 1586 C CA . TYR A 1 211 ? -6.235 12.657 -1.330 1.00 91.69 211 TYR A CA 1
ATOM 1587 C C . TYR A 1 211 ? -7.205 12.857 -0.165 1.00 91.69 211 TYR A C 1
ATOM 1589 O O . TYR A 1 211 ? -7.979 13.809 -0.159 1.00 91.69 211 TYR A O 1
ATOM 1597 N N . TRP A 1 212 ? -7.156 11.985 0.845 1.00 94.00 212 TRP A N 1
ATOM 1598 C CA . TRP A 1 212 ? -8.040 12.096 2.010 1.00 94.00 212 TRP A CA 1
ATOM 1599 C C . TRP A 1 212 ? -7.693 13.264 2.932 1.00 94.00 212 TRP A C 1
ATOM 1601 O O . TRP A 1 212 ? -8.585 13.821 3.557 1.00 94.00 212 TRP A O 1
ATOM 1611 N N . SER A 1 213 ? -6.432 13.693 2.976 1.00 92.50 213 SER A N 1
ATOM 1612 C CA . SER A 1 213 ? -6.048 14.927 3.675 1.00 92.50 213 SER A CA 1
ATOM 1613 C C . SER A 1 213 ? -6.398 16.205 2.904 1.00 92.50 213 SER A C 1
ATOM 1615 O O . SER A 1 213 ? -6.197 17.294 3.433 1.00 92.50 213 SER A O 1
ATOM 1617 N N . GLY A 1 214 ? -6.872 16.101 1.655 1.00 87.44 214 GLY A N 1
ATOM 1618 C CA . GLY A 1 214 ? -7.114 17.251 0.777 1.00 87.44 214 GLY A CA 1
ATOM 1619 C C . GLY A 1 214 ? -5.838 17.905 0.232 1.00 87.44 214 GLY A C 1
ATOM 1620 O O . GLY A 1 214 ? -5.909 18.942 -0.420 1.00 87.44 214 GLY A O 1
ATOM 1621 N N . ALA A 1 215 ? -4.663 17.311 0.466 1.00 84.38 215 ALA A N 1
ATOM 1622 C CA . ALA A 1 215 ? -3.388 17.821 -0.038 1.00 84.38 215 ALA A CA 1
ATOM 1623 C C . ALA A 1 215 ? -3.227 17.629 -1.557 1.00 84.38 215 ALA A C 1
ATOM 1625 O O . ALA A 1 215 ? -2.387 18.276 -2.187 1.00 84.38 215 ALA A O 1
ATOM 1626 N N . LEU A 1 216 ? -4.007 16.724 -2.152 1.00 85.19 216 LEU A N 1
ATOM 1627 C CA . LEU A 1 216 ? -3.945 16.402 -3.567 1.00 85.19 216 LEU A CA 1
ATOM 1628 C C . LEU A 1 216 ? -5.338 16.142 -4.141 1.00 85.19 216 LEU A C 1
ATOM 1630 O O . LEU A 1 216 ? -6.105 15.353 -3.598 1.00 85.19 216 LEU A O 1
ATOM 1634 N N . ASP A 1 217 ? -5.613 16.716 -5.310 1.00 86.38 217 ASP A N 1
ATOM 1635 C CA . ASP A 1 217 ? -6.813 16.408 -6.088 1.00 86.38 217 ASP A CA 1
ATOM 1636 C C . ASP A 1 217 ? -6.555 15.267 -7.074 1.00 86.38 217 ASP A C 1
ATOM 1638 O O . ASP A 1 217 ? -5.495 15.197 -7.715 1.00 86.38 217 ASP A O 1
ATOM 1642 N N . ARG A 1 218 ? -7.550 14.391 -7.266 1.00 85.12 218 ARG A N 1
ATOM 1643 C CA . ARG A 1 218 ? -7.494 13.372 -8.327 1.00 85.12 218 ARG A CA 1
ATOM 1644 C C . ARG A 1 218 ? -7.436 14.034 -9.701 1.00 85.12 218 ARG A C 1
ATOM 1646 O O . ARG A 1 218 ? -8.020 15.091 -9.932 1.00 85.12 218 ARG A O 1
ATOM 1653 N N . ALA A 1 219 ? -6.745 13.380 -10.633 1.00 85.81 219 ALA A N 1
ATOM 1654 C CA . ALA A 1 219 ? -6.751 13.828 -12.016 1.00 85.81 219 ALA A CA 1
ATOM 1655 C C . ALA A 1 219 ? -8.175 13.730 -12.603 1.00 85.81 219 ALA A C 1
ATOM 1657 O O . ALA A 1 219 ? -8.911 12.793 -12.266 1.00 85.81 219 ALA A O 1
ATOM 1658 N N . PRO A 1 220 ? -8.562 14.641 -13.514 1.00 88.38 220 PRO A N 1
ATOM 1659 C CA . PRO A 1 220 ? -9.820 14.547 -14.244 1.00 88.38 220 PRO A CA 1
ATOM 1660 C C . PRO A 1 220 ? -10.031 13.169 -14.884 1.00 88.38 220 PRO A C 1
ATOM 1662 O O . PRO A 1 220 ? -9.083 12.517 -15.332 1.00 88.38 220 PRO A O 1
ATOM 1665 N N . LEU A 1 221 ? -11.293 12.739 -14.990 1.00 86.44 221 LEU A N 1
ATOM 1666 C CA . LEU A 1 221 ? -11.642 11.408 -15.504 1.00 86.44 221 LEU A CA 1
ATOM 1667 C C . LEU A 1 221 ? -11.065 11.128 -16.897 1.00 86.44 221 LEU A C 1
ATOM 1669 O O . LEU A 1 221 ? -10.635 10.007 -17.161 1.00 86.44 221 LEU A O 1
ATOM 1673 N N . TRP A 1 222 ? -11.009 12.131 -17.775 1.00 89.31 222 TRP A N 1
ATOM 1674 C CA . TRP A 1 222 ? -10.436 11.971 -19.112 1.00 89.31 222 TRP A CA 1
ATOM 1675 C C . TRP A 1 222 ? -8.932 11.643 -19.060 1.00 89.31 222 TRP A C 1
ATOM 1677 O O . TRP A 1 222 ? -8.486 10.740 -19.763 1.00 89.31 222 TRP A O 1
ATOM 1687 N N . MET A 1 223 ? -8.166 12.271 -18.157 1.00 88.62 223 MET A N 1
ATOM 1688 C CA . MET A 1 223 ? -6.736 11.982 -17.964 1.00 88.62 223 MET A CA 1
ATOM 1689 C C . MET A 1 223 ? -6.515 10.579 -17.405 1.00 88.62 223 MET A C 1
ATOM 1691 O O . MET A 1 223 ? -5.610 9.866 -17.844 1.00 88.62 223 MET A O 1
ATOM 1695 N N . ARG A 1 224 ? -7.361 10.170 -16.452 1.00 86.12 224 ARG A N 1
ATOM 1696 C CA . ARG A 1 224 ? -7.340 8.822 -15.869 1.00 86.12 224 ARG A CA 1
ATOM 1697 C C . ARG A 1 224 ? -7.621 7.761 -16.933 1.00 86.12 224 ARG A C 1
ATOM 1699 O O . ARG A 1 224 ? -6.865 6.801 -17.048 1.00 86.12 224 ARG A O 1
ATOM 1706 N N . ARG A 1 225 ? -8.643 7.973 -17.771 1.00 83.69 225 ARG A N 1
ATOM 1707 C CA . ARG A 1 225 ? -9.000 7.082 -18.894 1.00 83.69 225 ARG A CA 1
ATOM 1708 C C . ARG A 1 225 ? -7.898 6.992 -19.948 1.00 83.69 225 ARG A C 1
ATOM 1710 O O . ARG A 1 225 ? -7.640 5.911 -20.463 1.00 83.69 225 ARG A O 1
ATOM 1717 N N . MET A 1 226 ? -7.215 8.101 -20.226 1.00 84.44 226 MET A N 1
ATOM 1718 C CA . MET A 1 226 ? -6.052 8.133 -21.121 1.00 84.44 226 MET A CA 1
ATOM 1719 C C . MET A 1 226 ? -4.775 7.560 -20.484 1.00 84.44 226 MET A C 1
ATOM 1721 O O . MET A 1 226 ? -3.767 7.396 -21.167 1.00 84.44 226 MET A O 1
ATOM 1725 N N . GLY A 1 227 ? -4.783 7.259 -19.181 1.00 81.75 227 GLY A N 1
ATOM 1726 C CA . GLY A 1 227 ? -3.624 6.722 -18.475 1.00 81.75 227 GLY A CA 1
ATOM 1727 C C . GLY A 1 227 ? -2.491 7.731 -18.256 1.00 81.75 227 GLY A C 1
ATOM 1728 O O . GLY A 1 227 ? -1.360 7.314 -17.998 1.00 81.75 227 GLY A O 1
ATOM 1729 N N . ILE A 1 228 ? -2.785 9.033 -18.345 1.00 85.12 228 ILE A N 1
ATOM 1730 C CA . ILE A 1 228 ? -1.832 10.149 -18.200 1.00 85.12 228 ILE A CA 1
ATOM 1731 C C . ILE A 1 228 ? -1.947 10.860 -16.844 1.00 85.12 228 ILE A C 1
ATOM 1733 O O . ILE A 1 228 ? -1.456 11.972 -16.675 1.00 85.12 228 ILE A O 1
ATOM 1737 N N . GLU A 1 229 ? -2.569 10.222 -15.850 1.00 84.81 229 GLU A N 1
ATOM 1738 C CA . GLU A 1 229 ? -2.688 10.747 -14.478 1.00 84.81 229 GLU A CA 1
ATOM 1739 C C . GLU A 1 229 ? -1.327 11.135 -13.873 1.00 84.81 229 GLU A C 1
ATOM 1741 O O . GLU A 1 229 ? -1.224 12.113 -13.137 1.00 84.81 229 GLU A O 1
ATOM 1746 N N . TRP A 1 230 ? -0.253 10.445 -14.262 1.00 83.88 230 TRP A N 1
ATOM 1747 C CA . TRP A 1 230 ? 1.107 10.781 -13.841 1.00 83.88 230 TRP A CA 1
ATOM 1748 C C . TRP A 1 230 ? 1.549 12.195 -14.264 1.00 83.88 230 TRP A C 1
ATOM 1750 O O . TRP A 1 230 ? 2.350 12.799 -13.556 1.00 83.88 230 TRP A O 1
ATOM 1760 N N . VAL A 1 231 ? 1.020 12.747 -15.367 1.00 83.38 231 VAL A N 1
ATOM 1761 C CA . VAL A 1 231 ? 1.303 14.127 -15.807 1.00 83.38 231 VAL A CA 1
ATOM 1762 C C . VAL A 1 231 ? 0.668 15.125 -14.842 1.00 83.38 231 VAL A C 1
ATOM 1764 O O . VAL A 1 231 ? 1.341 16.044 -14.385 1.00 83.38 231 VAL A O 1
ATOM 1767 N N . HIS A 1 232 ? -0.596 14.906 -14.464 1.00 85.44 232 HIS A N 1
ATOM 1768 C CA . HIS A 1 232 ? -1.281 15.716 -13.447 1.00 85.44 232 HIS A CA 1
ATOM 1769 C C . HIS A 1 232 ? -0.531 15.675 -12.113 1.00 85.44 232 HIS A C 1
ATOM 1771 O O . HIS A 1 232 ? -0.263 16.717 -11.519 1.00 85.44 232 HIS A O 1
ATOM 1777 N N . LEU A 1 233 ? -0.111 14.482 -11.677 1.00 84.38 233 LEU A N 1
ATOM 1778 C CA . LEU A 1 233 ? 0.675 14.319 -10.453 1.00 84.38 233 LEU A CA 1
ATOM 1779 C C . LEU A 1 233 ? 2.031 15.017 -10.523 1.00 84.38 233 LEU A C 1
ATOM 1781 O O . LEU A 1 233 ? 2.457 15.600 -9.533 1.00 84.38 233 LEU A O 1
ATOM 1785 N N . MET A 1 234 ? 2.712 14.972 -11.667 1.00 85.62 234 MET A N 1
ATOM 1786 C CA . MET A 1 234 ? 3.986 15.665 -11.851 1.00 85.62 234 MET A CA 1
ATOM 1787 C C . MET A 1 234 ? 3.819 17.184 -11.757 1.00 85.62 234 MET A C 1
ATOM 1789 O O . MET A 1 234 ? 4.627 17.834 -11.102 1.00 85.62 234 MET A O 1
ATOM 1793 N N . LEU A 1 235 ? 2.764 17.738 -12.363 1.00 85.12 235 LEU A N 1
ATOM 1794 C CA . LEU A 1 235 ? 2.463 19.171 -12.296 1.00 85.12 235 LEU A CA 1
ATOM 1795 C C . LEU A 1 235 ? 2.098 19.612 -10.873 1.00 85.12 235 LEU A C 1
ATOM 1797 O O . LEU A 1 235 ? 2.526 20.672 -10.429 1.00 85.12 235 LEU A O 1
ATOM 1801 N N . ARG A 1 236 ? 1.338 18.789 -10.141 1.00 84.19 236 ARG A N 1
ATOM 1802 C CA . ARG A 1 236 ? 0.942 19.069 -8.751 1.00 84.19 236 ARG A CA 1
ATOM 1803 C C . ARG A 1 236 ? 2.052 18.803 -7.734 1.00 84.19 236 ARG A C 1
ATOM 1805 O O . ARG A 1 236 ? 2.0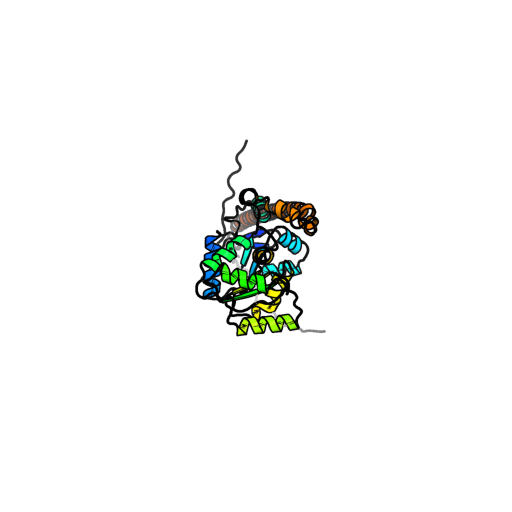32 19.379 -6.653 1.00 84.19 236 ARG A O 1
ATOM 1812 N N . GLN A 1 237 ? 3.007 17.934 -8.058 1.00 84.62 237 GLN A N 1
ATOM 1813 C CA . GLN A 1 237 ? 4.113 17.541 -7.182 1.00 84.62 237 GLN A CA 1
ATOM 1814 C C . GLN A 1 237 ? 5.447 17.623 -7.944 1.00 84.62 237 GLN A C 1
ATOM 1816 O O . GLN A 1 237 ? 6.070 16.588 -8.212 1.00 84.62 237 GLN A O 1
ATOM 1821 N N . PRO A 1 238 ? 5.920 18.836 -8.294 1.00 84.00 238 PRO A N 1
ATOM 1822 C CA . PRO A 1 238 ? 7.098 19.029 -9.146 1.00 84.00 238 PRO A CA 1
ATOM 1823 C C . PRO A 1 238 ? 8.380 18.433 -8.554 1.00 84.00 238 PRO A C 1
ATOM 1825 O O . PRO A 1 238 ? 9.243 17.959 -9.290 1.00 84.00 238 PRO A O 1
ATOM 1828 N N . TRP A 1 239 ? 8.492 18.338 -7.226 1.00 85.75 239 TRP A N 1
ATOM 1829 C CA . TRP A 1 239 ? 9.617 17.662 -6.566 1.00 85.75 239 TRP A CA 1
ATOM 1830 C C . TRP A 1 239 ? 9.692 16.158 -6.890 1.00 85.75 239 TRP A C 1
ATOM 1832 O O . TRP A 1 239 ? 10.763 15.557 -6.807 1.00 85.75 239 TRP A O 1
ATOM 1842 N N . LYS A 1 240 ? 8.585 15.537 -7.325 1.00 84.00 240 LYS A N 1
ATOM 1843 C CA . LYS A 1 240 ? 8.555 14.156 -7.832 1.00 84.00 240 LYS A CA 1
ATOM 1844 C C . LYS A 1 240 ? 8.845 14.061 -9.335 1.00 84.00 240 LYS A C 1
ATOM 1846 O O . LYS A 1 240 ? 8.810 12.958 -9.874 1.00 84.00 240 LYS A O 1
ATOM 1851 N N . ALA A 1 241 ? 9.190 15.148 -10.032 1.00 85.50 241 ALA A N 1
ATOM 1852 C CA . ALA A 1 241 ? 9.447 15.118 -11.476 1.00 85.50 241 ALA A CA 1
ATOM 1853 C C . ALA A 1 241 ? 10.525 14.100 -11.873 1.00 85.50 241 ALA A C 1
ATOM 1855 O O . ALA A 1 241 ? 10.344 13.373 -12.846 1.00 85.50 241 ALA A O 1
ATOM 1856 N N . ARG A 1 242 ? 11.597 13.946 -11.079 1.00 86.19 242 ARG A N 1
ATOM 1857 C CA . ARG A 1 242 ? 12.642 12.931 -11.339 1.00 86.19 242 ARG A CA 1
ATOM 1858 C C . ARG A 1 242 ? 12.077 11.506 -11.379 1.00 86.19 242 ARG A C 1
ATOM 1860 O O . ARG A 1 242 ? 12.482 10.716 -12.232 1.00 86.19 242 ARG A O 1
ATOM 1867 N N . ARG A 1 243 ? 11.107 11.182 -10.512 1.00 85.38 243 ARG A N 1
ATOM 1868 C CA . ARG A 1 243 ? 10.426 9.874 -10.505 1.00 85.38 243 ARG A CA 1
ATOM 1869 C C . ARG A 1 243 ? 9.720 9.602 -11.833 1.00 85.38 243 ARG A C 1
ATOM 1871 O O . ARG A 1 243 ? 9.724 8.457 -12.271 1.00 85.38 243 ARG A O 1
ATOM 1878 N N . TYR A 1 244 ? 9.150 10.620 -12.470 1.00 86.06 244 TYR A N 1
ATOM 1879 C CA . TYR A 1 244 ? 8.414 10.457 -13.722 1.00 86.06 244 TYR A CA 1
ATOM 1880 C C . TYR A 1 244 ? 9.318 10.587 -14.952 1.00 86.06 244 TYR A C 1
ATOM 1882 O O . TYR A 1 244 ? 9.366 9.670 -15.765 1.00 86.06 244 TYR A O 1
ATOM 1890 N N . LEU A 1 245 ? 10.083 11.674 -15.063 1.00 88.75 245 LEU A N 1
ATOM 1891 C CA . LEU A 1 245 ? 10.900 11.984 -16.241 1.00 88.75 245 LEU A CA 1
ATOM 1892 C C . LEU A 1 245 ? 12.076 11.023 -16.428 1.00 88.75 245 LEU A C 1
ATOM 1894 O O . LEU A 1 245 ? 12.404 10.677 -17.555 1.00 88.75 245 LEU A O 1
ATOM 1898 N N . ILE A 1 246 ? 12.696 10.571 -15.335 1.00 90.62 246 ILE A N 1
ATOM 1899 C CA . ILE A 1 246 ? 13.839 9.645 -15.384 1.00 90.62 246 ILE A CA 1
ATOM 1900 C C . ILE A 1 246 ? 13.377 8.223 -15.060 1.00 90.62 246 ILE A C 1
ATOM 1902 O O . ILE A 1 246 ? 13.758 7.261 -15.729 1.00 90.62 246 ILE A O 1
ATOM 1906 N N . GLY A 1 247 ? 12.517 8.075 -14.050 1.00 91.62 247 GLY A N 1
ATOM 1907 C CA . GLY A 1 247 ? 12.047 6.761 -13.618 1.00 91.62 247 GLY A CA 1
ATOM 1908 C C . GLY A 1 247 ? 11.204 6.036 -14.670 1.00 91.62 247 GLY A C 1
ATOM 1909 O O . GLY A 1 247 ? 11.422 4.841 -14.872 1.00 91.62 247 GLY A O 1
ATOM 1910 N N . ASN A 1 248 ? 10.292 6.715 -15.379 1.00 92.06 248 ASN A N 1
ATOM 1911 C CA . ASN A 1 248 ? 9.442 6.039 -16.368 1.00 92.06 248 ASN A CA 1
ATOM 1912 C C . ASN A 1 248 ? 10.248 5.483 -17.562 1.00 92.06 248 ASN A C 1
ATOM 1914 O O . ASN A 1 248 ? 10.047 4.310 -17.883 1.00 92.06 248 ASN A O 1
ATOM 1918 N N . PRO A 1 249 ? 11.196 6.218 -18.184 1.00 93.62 249 PRO A N 1
ATOM 1919 C CA . PRO A 1 249 ? 12.056 5.647 -19.226 1.00 93.62 249 PRO A CA 1
ATOM 1920 C C . PRO A 1 249 ? 12.873 4.441 -18.751 1.00 93.62 249 PRO A C 1
ATOM 1922 O O . PRO A 1 249 ? 12.898 3.410 -19.425 1.00 93.62 249 PRO A O 1
ATOM 1925 N N . ILE A 1 250 ? 13.477 4.527 -17.557 1.00 94.69 250 ILE A N 1
ATOM 1926 C CA . ILE A 1 250 ? 14.218 3.405 -16.956 1.00 94.69 250 ILE A CA 1
ATOM 1927 C C . ILE A 1 250 ? 13.299 2.195 -16.756 1.00 94.69 250 ILE A C 1
ATOM 1929 O O . ILE A 1 250 ? 13.688 1.064 -17.054 1.00 94.69 250 ILE A O 1
ATOM 1933 N N . TYR A 1 251 ? 12.072 2.426 -16.280 1.00 95.94 251 TYR A N 1
ATOM 1934 C CA . TYR A 1 251 ? 11.085 1.369 -16.077 1.00 95.94 251 TYR A CA 1
ATOM 1935 C C . TYR A 1 251 ? 10.721 0.677 -17.388 1.00 95.94 251 TYR A C 1
ATOM 1937 O O . TYR A 1 251 ? 10.765 -0.549 -17.459 1.00 95.94 251 TYR A O 1
ATOM 1945 N N . ILE A 1 252 ? 10.408 1.448 -18.433 1.00 95.56 252 ILE A N 1
ATOM 1946 C CA . ILE A 1 252 ? 10.053 0.908 -19.750 1.00 95.56 252 ILE A CA 1
ATOM 1947 C C . ILE A 1 252 ? 11.206 0.066 -20.301 1.00 95.56 252 ILE A C 1
ATOM 1949 O O . ILE A 1 252 ? 10.989 -1.074 -20.714 1.00 95.56 252 ILE A O 1
ATOM 1953 N N . PHE A 1 253 ? 12.438 0.581 -20.245 1.00 96.62 253 PHE A N 1
ATOM 1954 C CA . PHE A 1 253 ? 13.623 -0.158 -20.678 1.00 96.62 253 PHE A CA 1
ATOM 1955 C C . PHE A 1 253 ? 13.774 -1.489 -19.926 1.00 96.62 253 PHE A C 1
ATOM 1957 O O . PHE A 1 253 ? 13.927 -2.547 -20.544 1.00 96.62 253 PHE A O 1
ATOM 1964 N N . ARG A 1 254 ? 13.669 -1.462 -18.590 1.00 96.12 254 ARG A N 1
ATOM 1965 C CA . ARG A 1 254 ? 13.739 -2.666 -17.750 1.00 96.12 254 ARG A CA 1
ATOM 1966 C C . ARG A 1 254 ? 12.622 -3.652 -18.076 1.00 96.12 254 ARG A C 1
ATOM 1968 O O . ARG A 1 254 ? 12.903 -4.840 -18.208 1.00 96.12 254 ARG A O 1
ATOM 1975 N N . ALA A 1 255 ? 11.389 -3.178 -18.241 1.00 95.75 255 ALA A N 1
ATOM 1976 C CA . ALA A 1 255 ? 10.230 -4.009 -18.548 1.00 95.75 255 ALA A CA 1
ATOM 1977 C C . ALA A 1 255 ? 10.372 -4.715 -19.905 1.00 95.75 255 ALA A C 1
ATOM 1979 O O . ALA A 1 255 ? 10.145 -5.921 -19.993 1.00 95.75 255 ALA A O 1
ATOM 1980 N N . ILE A 1 256 ? 10.819 -4.001 -20.945 1.00 95.75 256 ILE A N 1
ATOM 1981 C CA . ILE A 1 256 ? 11.079 -4.586 -22.269 1.00 95.75 256 ILE A CA 1
ATOM 1982 C C . ILE A 1 256 ? 12.203 -5.621 -22.187 1.00 95.75 256 ILE A C 1
ATOM 1984 O O . ILE A 1 256 ? 12.055 -6.734 -22.695 1.00 95.75 256 ILE A O 1
ATOM 1988 N N . ARG A 1 257 ? 13.321 -5.288 -21.529 1.00 95.62 257 ARG A N 1
ATOM 1989 C CA . ARG A 1 257 ? 14.456 -6.211 -21.381 1.00 95.62 257 ARG A CA 1
ATOM 1990 C C . ARG A 1 257 ? 14.052 -7.479 -20.628 1.00 95.62 257 ARG A C 1
ATOM 1992 O O . ARG A 1 257 ? 14.394 -8.577 -21.058 1.00 95.62 257 ARG A O 1
ATOM 1999 N N . TYR A 1 258 ? 13.290 -7.327 -19.548 1.00 93.94 258 TYR A N 1
ATOM 2000 C CA . TYR A 1 258 ? 12.748 -8.438 -18.772 1.00 93.94 258 TYR A CA 1
ATOM 2001 C C . TYR A 1 258 ? 11.821 -9.319 -19.611 1.00 93.94 258 TYR A C 1
ATOM 2003 O O . TYR A 1 258 ? 11.942 -10.538 -19.577 1.00 93.94 258 TYR A O 1
ATOM 2011 N N . ALA A 1 259 ? 10.945 -8.713 -20.415 1.00 92.06 259 ALA A N 1
ATOM 2012 C CA . ALA A 1 259 ? 10.043 -9.455 -21.283 1.00 92.06 259 ALA A CA 1
ATOM 2013 C C . ALA A 1 259 ? 10.747 -10.221 -22.408 1.00 92.06 259 ALA A C 1
ATOM 2015 O O . ALA A 1 259 ? 10.297 -11.302 -22.782 1.00 92.06 259 ALA A O 1
ATOM 2016 N N . ARG A 1 260 ? 11.854 -9.688 -22.935 1.00 91.62 260 ARG A N 1
ATOM 2017 C CA . ARG A 1 260 ? 12.687 -10.384 -23.926 1.00 91.62 260 ARG A CA 1
ATOM 2018 C C . ARG A 1 260 ? 13.447 -11.563 -23.314 1.00 91.62 260 ARG A C 1
ATOM 2020 O O . ARG A 1 260 ? 13.457 -12.627 -23.920 1.00 91.62 260 ARG A O 1
ATOM 2027 N N . ALA A 1 261 ? 14.049 -11.376 -22.136 1.00 88.12 261 ALA A N 1
ATOM 2028 C CA . ALA A 1 261 ? 14.818 -12.416 -21.443 1.00 88.12 261 ALA A CA 1
ATOM 2029 C C . ALA A 1 261 ? 13.932 -13.617 -21.075 1.00 88.12 261 ALA A C 1
ATOM 2031 O O . ALA A 1 261 ? 14.161 -14.713 -21.559 1.00 88.12 261 ALA A O 1
ATOM 2032 N N . ASP A 1 262 ? 12.870 -13.346 -20.322 1.00 81.94 262 ASP A N 1
ATOM 2033 C CA . ASP A 1 262 ? 11.511 -13.770 -20.633 1.00 81.94 262 ASP A CA 1
ATOM 2034 C C . ASP A 1 262 ? 11.266 -14.907 -21.644 1.00 81.94 262 ASP A C 1
ATOM 2036 O O . ASP A 1 262 ? 11.504 -16.094 -21.437 1.00 81.94 262 ASP A O 1
ATOM 2040 N N . ARG A 1 263 ? 10.830 -14.446 -22.822 1.00 81.19 263 ARG A N 1
ATOM 2041 C CA . ARG A 1 263 ? 10.564 -15.259 -24.006 1.00 81.19 263 ARG A CA 1
ATOM 2042 C C . ARG A 1 263 ? 11.751 -16.124 -24.411 1.00 81.19 263 ARG A C 1
ATOM 2044 O O . ARG A 1 263 ? 11.527 -17.251 -24.819 1.00 81.19 263 ARG A O 1
ATOM 2051 N N . LYS A 1 264 ? 12.989 -15.621 -24.318 1.00 76.81 264 LYS A N 1
ATOM 2052 C CA . LYS A 1 264 ? 14.185 -16.404 -24.670 1.00 76.81 264 LYS A CA 1
ATOM 2053 C C . LYS A 1 264 ? 14.310 -17.640 -23.777 1.00 76.81 264 LYS A C 1
ATOM 2055 O O . LYS A 1 264 ? 14.461 -18.732 -24.301 1.00 76.81 264 LYS A O 1
ATOM 2060 N N . ALA A 1 265 ? 14.159 -17.472 -22.464 1.00 75.06 265 ALA A N 1
ATOM 2061 C CA . ALA A 1 265 ? 14.181 -18.580 -21.514 1.00 75.06 265 ALA A CA 1
ATOM 2062 C C . ALA A 1 265 ? 13.024 -19.562 -21.754 1.00 75.06 265 ALA A C 1
ATOM 2064 O O . ALA A 1 265 ? 13.215 -20.767 -21.655 1.00 75.06 265 ALA A O 1
ATOM 2065 N N . PHE A 1 266 ? 11.836 -19.060 -22.107 1.00 75.12 266 PHE A N 1
ATOM 2066 C CA . PHE A 1 266 ? 10.707 -19.913 -22.484 1.00 75.12 266 PHE A CA 1
ATOM 2067 C C . PHE A 1 266 ? 11.002 -20.755 -23.737 1.00 75.12 266 PHE A C 1
ATOM 2069 O O . PHE A 1 266 ? 10.819 -21.967 -23.699 1.00 75.12 266 PHE A O 1
ATOM 2076 N N . PHE A 1 267 ? 11.519 -20.144 -24.809 1.00 71.81 267 PHE A N 1
ATOM 2077 C CA . PHE A 1 267 ? 11.901 -20.866 -26.028 1.00 71.81 267 PHE A CA 1
ATOM 2078 C C . PHE A 1 267 ? 13.033 -21.873 -25.778 1.00 71.81 267 PHE A C 1
ATOM 2080 O O . PHE A 1 267 ? 12.957 -22.997 -26.259 1.00 71.81 267 PHE A O 1
ATOM 2087 N N . GLU A 1 268 ? 14.042 -21.520 -24.974 1.00 74.25 268 GLU A N 1
ATOM 2088 C CA . GLU A 1 268 ? 15.118 -22.444 -24.584 1.00 74.25 268 GLU A CA 1
ATOM 2089 C C . GLU A 1 268 ? 14.586 -23.629 -23.758 1.00 74.25 268 GLU A C 1
ATOM 2091 O O . GLU A 1 268 ? 15.053 -24.757 -23.912 1.00 74.25 268 GLU A O 1
ATOM 2096 N N . LEU A 1 269 ? 13.596 -23.413 -22.884 1.00 71.31 269 LEU A N 1
ATOM 2097 C CA . LEU A 1 269 ? 12.934 -24.496 -22.151 1.00 71.31 269 LEU A CA 1
ATOM 2098 C C . LEU A 1 269 ? 12.123 -25.403 -23.086 1.00 71.31 269 LEU A C 1
ATOM 2100 O O . LEU A 1 269 ? 12.221 -26.620 -22.952 1.00 71.31 269 LEU A O 1
ATOM 2104 N N . GLU A 1 270 ? 11.361 -24.845 -24.031 1.00 70.00 270 GLU A N 1
ATOM 2105 C CA . GLU A 1 270 ? 10.613 -25.635 -25.020 1.00 70.00 270 GLU A CA 1
ATOM 2106 C C . GLU A 1 270 ? 11.544 -26.465 -25.913 1.00 70.00 270 GLU A C 1
ATOM 2108 O O . GLU A 1 270 ? 11.300 -27.657 -26.096 1.00 70.00 270 GLU A O 1
ATOM 2113 N N . GLU A 1 271 ? 12.646 -25.890 -26.405 1.00 65.25 271 GLU A N 1
ATOM 2114 C CA . GLU A 1 271 ? 13.649 -26.630 -27.181 1.00 65.25 271 GLU A CA 1
ATOM 2115 C C . GLU A 1 271 ? 14.276 -27.770 -26.366 1.00 65.25 271 GLU A C 1
ATOM 2117 O O . GLU A 1 271 ? 14.422 -28.885 -26.872 1.00 65.25 271 GLU A O 1
ATOM 2122 N N . ASN A 1 272 ? 14.592 -27.533 -25.090 1.00 65.50 272 ASN A N 1
ATOM 2123 C CA . ASN A 1 272 ? 15.169 -28.552 -24.211 1.00 65.50 272 ASN A CA 1
ATOM 2124 C C . ASN A 1 272 ? 14.177 -29.668 -23.849 1.00 65.50 272 ASN A C 1
ATOM 2126 O O . ASN A 1 272 ? 14.570 -30.834 -23.801 1.00 65.50 272 ASN A O 1
ATOM 2130 N N . VAL A 1 273 ? 12.900 -29.346 -23.618 1.00 69.44 273 VAL A N 1
ATOM 2131 C CA . VAL A 1 273 ? 11.843 -30.350 -23.396 1.00 69.44 273 VAL A CA 1
ATOM 2132 C C . VAL A 1 273 ? 11.631 -31.172 -24.664 1.00 69.44 273 VAL A C 1
ATOM 2134 O O . VAL A 1 273 ? 11.672 -32.397 -24.606 1.00 69.44 273 VAL A O 1
ATOM 2137 N N . GLN A 1 274 ? 11.530 -30.520 -25.823 1.00 66.31 274 GLN A N 1
ATOM 2138 C CA . GLN A 1 274 ? 11.389 -31.197 -27.111 1.00 66.31 274 GLN A CA 1
ATOM 2139 C C . GLN A 1 274 ? 12.592 -32.101 -27.429 1.00 66.31 274 GLN A C 1
ATOM 2141 O O . GLN A 1 274 ? 12.423 -33.179 -28.002 1.00 66.31 274 GLN A O 1
ATOM 2146 N N . CYS A 1 275 ? 13.808 -31.677 -27.074 1.00 52.25 275 CYS A N 1
ATOM 2147 C CA . CYS A 1 275 ? 15.022 -32.479 -27.213 1.00 52.25 275 CYS A CA 1
ATOM 2148 C C . CYS A 1 275 ? 14.992 -33.696 -26.277 1.00 52.25 275 CYS A C 1
ATOM 2150 O O . CYS A 1 275 ? 15.279 -34.813 -26.700 1.00 52.25 275 CYS A O 1
ATOM 2152 N N . ARG A 1 276 ? 14.563 -33.508 -25.026 1.00 52.84 276 ARG A N 1
ATOM 2153 C CA . ARG A 1 276 ? 14.452 -34.580 -24.032 1.00 52.84 276 ARG A CA 1
ATOM 2154 C C . ARG A 1 276 ? 13.378 -35.612 -24.389 1.00 52.84 276 ARG A C 1
ATOM 2156 O O . ARG A 1 276 ? 13.638 -36.801 -24.239 1.00 52.84 276 ARG A O 1
ATOM 2163 N N . ASP A 1 277 ? 12.236 -35.188 -24.923 1.00 55.44 277 ASP A N 1
ATOM 2164 C CA . ASP A 1 277 ? 11.191 -36.098 -25.412 1.00 55.44 277 ASP A CA 1
ATOM 2165 C C . ASP A 1 277 ? 11.664 -36.889 -26.642 1.00 55.44 277 ASP A C 1
ATOM 2167 O O . ASP A 1 277 ? 11.406 -38.087 -26.750 1.00 55.44 277 ASP A O 1
ATOM 2171 N N . LYS A 1 278 ? 12.443 -36.263 -27.539 1.00 54.88 278 LYS A N 1
ATOM 2172 C CA . LYS A 1 278 ? 13.096 -36.970 -28.656 1.00 54.88 278 LYS A CA 1
ATOM 2173 C C . LYS A 1 278 ? 14.122 -37.996 -28.177 1.00 54.88 278 LYS A C 1
ATOM 2175 O O . LYS A 1 278 ? 14.161 -39.090 -28.727 1.00 54.88 278 LYS A O 1
ATOM 2180 N N . VAL A 1 279 ? 14.921 -37.667 -27.160 1.00 57.88 279 VAL A N 1
ATOM 2181 C CA . VAL A 1 279 ? 15.894 -38.600 -26.573 1.00 57.88 279 VAL A CA 1
ATOM 2182 C C . VAL A 1 279 ? 15.176 -39.763 -25.888 1.00 57.88 279 VAL A C 1
ATOM 2184 O O . VAL A 1 279 ? 15.533 -40.903 -26.150 1.00 57.88 279 VAL A O 1
ATOM 2187 N N . LEU A 1 280 ? 14.132 -39.521 -25.088 1.00 51.59 280 LEU A N 1
ATOM 2188 C CA . LEU A 1 280 ? 13.360 -40.586 -24.428 1.00 51.59 280 LEU A CA 1
ATOM 2189 C C . LEU A 1 280 ? 12.712 -41.548 -25.439 1.00 51.59 280 LEU A C 1
ATOM 2191 O O . LEU A 1 280 ? 12.836 -42.759 -25.280 1.00 51.59 280 LEU A O 1
ATOM 2195 N N . HIS A 1 281 ? 12.152 -41.032 -26.537 1.00 50.06 281 HIS A N 1
ATOM 2196 C CA . HIS A 1 281 ? 11.662 -41.867 -27.641 1.00 50.06 281 HIS A CA 1
ATOM 2197 C C . HIS A 1 281 ? 12.766 -42.627 -28.396 1.00 50.06 281 HIS A C 1
ATOM 2199 O O . HIS A 1 281 ? 12.474 -43.605 -29.082 1.00 50.06 281 HIS A O 1
ATOM 2205 N N . GLN A 1 282 ? 14.029 -42.213 -28.273 1.00 51.91 282 GLN A N 1
ATOM 2206 C CA . GLN A 1 282 ? 15.181 -42.905 -28.851 1.00 51.91 282 GLN A CA 1
ATOM 2207 C C . GLN A 1 282 ? 15.746 -43.986 -27.906 1.00 51.91 282 GLN A C 1
ATOM 2209 O O . GLN A 1 282 ? 16.313 -44.967 -28.384 1.00 51.91 282 GLN A O 1
ATOM 2214 N N . VAL A 1 283 ? 15.546 -43.861 -26.584 1.00 49.94 283 VAL A N 1
ATOM 2215 C CA . VAL A 1 283 ? 15.926 -44.885 -25.584 1.00 49.94 283 VAL A CA 1
ATOM 2216 C C . VAL A 1 283 ? 14.924 -46.052 -25.536 1.00 49.94 283 VAL A C 1
ATOM 2218 O O . VAL A 1 283 ? 15.335 -47.185 -25.293 1.00 49.94 283 VAL A O 1
ATOM 2221 N N . ASP A 1 284 ? 13.651 -45.832 -25.891 1.00 46.88 284 ASP A N 1
ATOM 2222 C CA . ASP A 1 284 ? 12.645 -46.904 -26.067 1.00 46.88 284 ASP A CA 1
ATOM 2223 C C . ASP A 1 284 ? 12.947 -47.856 -27.251 1.00 46.88 284 ASP A C 1
ATOM 2225 O O . ASP A 1 284 ? 12.272 -48.871 -27.433 1.00 46.88 284 ASP A O 1
ATOM 2229 N N . GLY A 1 285 ? 13.982 -47.551 -28.046 1.00 43.12 285 GLY A N 1
ATOM 2230 C CA . GLY A 1 285 ? 14.501 -48.385 -29.133 1.00 43.12 285 GLY A CA 1
ATOM 2231 C C . GLY A 1 285 ? 15.667 -49.307 -28.753 1.00 43.12 285 GLY A C 1
ATOM 2232 O O . GLY A 1 285 ? 16.188 -49.996 -29.631 1.00 43.12 285 GLY A O 1
ATOM 2233 N N . LEU A 1 286 ? 16.107 -49.343 -27.487 1.00 42.97 286 LEU A N 1
ATOM 2234 C CA . LEU A 1 286 ? 17.124 -50.310 -27.059 1.00 42.97 286 LEU A CA 1
ATOM 2235 C C . LEU A 1 286 ? 16.524 -51.731 -27.017 1.00 42.97 286 LEU A C 1
ATOM 2237 O O . LEU A 1 286 ? 15.465 -51.937 -26.417 1.00 42.97 286 LEU A O 1
ATOM 2241 N N . PRO A 1 287 ? 17.167 -52.735 -27.644 1.00 39.56 287 PRO A N 1
ATOM 2242 C CA . PRO A 1 287 ? 16.610 -54.079 -27.732 1.00 39.56 287 PRO A CA 1
ATOM 2243 C C . PRO A 1 287 ? 16.436 -54.702 -26.339 1.00 39.56 287 PRO A C 1
ATOM 2245 O O . PRO A 1 287 ? 17.386 -54.823 -25.572 1.00 39.56 287 PRO A O 1
ATOM 2248 N N . LYS A 1 288 ? 15.220 -55.182 -26.041 1.00 47.97 288 LYS A N 1
ATOM 2249 C CA . LYS A 1 288 ? 14.838 -55.923 -24.818 1.00 47.97 288 LYS A CA 1
ATOM 2250 C C . LYS A 1 288 ? 15.490 -57.312 -24.670 1.00 47.97 288 LYS A C 1
ATOM 2252 O O . LYS A 1 288 ? 14.980 -58.144 -23.924 1.00 47.97 288 LYS A O 1
ATOM 2257 N N . LYS A 1 289 ? 16.594 -57.600 -25.359 1.00 42.34 289 LYS A N 1
ATOM 2258 C CA . LYS A 1 289 ? 17.340 -58.844 -25.154 1.00 42.34 289 LYS A CA 1
ATOM 2259 C C . LYS A 1 289 ? 18.639 -58.547 -24.422 1.00 42.34 289 LYS A C 1
ATOM 2261 O O . LYS A 1 289 ? 19.616 -58.110 -25.021 1.00 42.34 289 LYS A O 1
ATOM 2266 N N . LEU A 1 290 ? 18.639 -58.841 -23.122 1.00 44.41 290 LEU A N 1
ATOM 2267 C CA . LEU A 1 290 ? 19.866 -59.265 -22.457 1.00 44.41 290 LEU A CA 1
ATOM 2268 C C . LEU A 1 290 ? 20.402 -60.487 -23.228 1.00 44.41 290 LEU A C 1
ATOM 2270 O O . LEU A 1 290 ? 19.594 -61.338 -23.612 1.00 44.41 290 LEU A O 1
ATOM 2274 N N . PRO A 1 291 ? 21.710 -60.574 -23.512 1.00 35.53 291 PRO A N 1
ATOM 2275 C CA . PRO A 1 291 ? 22.260 -61.710 -24.238 1.00 35.53 291 PRO A CA 1
ATOM 2276 C C . PRO A 1 291 ? 22.029 -62.999 -23.438 1.00 35.53 291 PRO A C 1
ATOM 2278 O O . PRO A 1 291 ? 22.413 -63.099 -22.273 1.00 35.53 291 PRO A O 1
ATOM 2281 N N . GLU A 1 292 ? 21.368 -63.966 -24.074 1.00 37.62 292 GLU A N 1
ATOM 2282 C CA . GLU A 1 292 ? 21.218 -65.334 -23.582 1.00 37.62 292 GLU A CA 1
ATOM 2283 C C . GLU A 1 292 ? 22.611 -65.976 -23.522 1.00 37.62 292 GLU A C 1
ATOM 2285 O O . GLU A 1 292 ? 23.253 -66.186 -24.551 1.00 37.62 292 GLU A O 1
ATOM 2290 N N . TRP A 1 293 ? 23.100 -66.264 -22.316 1.00 34.75 293 TRP A N 1
ATOM 2291 C CA . TRP A 1 293 ? 24.280 -67.105 -22.138 1.00 34.75 293 TRP A CA 1
ATOM 2292 C C . TRP A 1 293 ? 23.865 -68.550 -22.422 1.00 34.75 293 TRP A C 1
ATOM 2294 O O . TRP A 1 293 ? 23.134 -69.147 -21.632 1.00 34.75 293 TRP A O 1
ATOM 2304 N N . SER A 1 294 ? 24.284 -69.103 -23.565 1.00 33.03 294 SER A N 1
ATOM 2305 C CA . SER A 1 294 ? 24.029 -70.508 -23.883 1.00 33.03 294 SER A CA 1
ATOM 2306 C C . SER A 1 294 ? 24.939 -71.402 -23.047 1.00 33.03 294 SER A C 1
ATOM 2308 O O . SER A 1 294 ? 26.163 -71.365 -23.176 1.00 33.03 294 SER A O 1
ATOM 2310 N N . SER A 1 295 ? 24.329 -72.232 -22.215 1.00 38.72 295 SER A N 1
ATOM 2311 C CA . SER A 1 295 ? 24.953 -73.372 -21.560 1.00 38.72 295 SER A CA 1
ATOM 2312 C C . SER A 1 295 ? 25.326 -74.444 -22.588 1.00 38.72 295 SER A C 1
ATOM 2314 O O . SER A 1 295 ? 24.442 -75.077 -23.162 1.00 38.72 295 SER A O 1
ATOM 2316 N N . ALA A 1 296 ? 26.628 -74.652 -22.787 1.00 33.94 296 ALA A N 1
ATOM 2317 C CA . ALA A 1 296 ? 27.204 -75.868 -23.356 1.00 33.94 296 ALA A CA 1
ATOM 2318 C C . ALA A 1 296 ? 28.601 -76.099 -22.746 1.00 33.94 296 ALA A C 1
ATOM 2320 O O . ALA A 1 296 ? 29.586 -75.487 -23.144 1.00 33.94 296 ALA A O 1
ATOM 2321 N N . GLU A 1 297 ? 28.585 -76.911 -21.691 1.00 35.12 297 GLU A N 1
ATOM 2322 C CA . GLU A 1 297 ? 29.550 -77.937 -21.274 1.00 35.12 297 GLU A CA 1
ATOM 2323 C C . GLU A 1 297 ? 31.062 -77.718 -21.466 1.00 35.12 297 GLU A C 1
ATOM 2325 O O . GLU A 1 297 ? 31.613 -77.737 -22.563 1.00 35.12 297 GLU A O 1
ATOM 2330 N N . GLY A 1 298 ? 31.739 -77.690 -20.317 1.00 29.98 298 GLY A N 1
ATOM 2331 C CA . GLY A 1 298 ? 33.135 -78.064 -20.139 1.00 29.98 298 GLY A CA 1
ATOM 2332 C C . GLY A 1 298 ? 33.371 -78.347 -18.657 1.00 29.98 298 GLY A C 1
ATOM 2333 O O . GLY A 1 298 ? 33.649 -77.428 -17.891 1.00 29.98 298 GLY A O 1
ATOM 2334 N N . GLU A 1 299 ? 33.187 -79.602 -18.239 1.00 35.31 299 GLU A N 1
ATOM 2335 C CA . GLU A 1 299 ? 33.609 -80.089 -16.923 1.00 35.31 299 GLU A CA 1
ATOM 2336 C C . GLU A 1 299 ? 35.115 -79.855 -16.737 1.00 35.31 299 GLU A C 1
ATOM 2338 O O . GLU A 1 299 ? 35.935 -80.411 -17.466 1.00 35.31 299 GLU A O 1
ATOM 2343 N N . ALA A 1 300 ? 35.480 -79.069 -15.726 1.00 32.88 300 ALA A N 1
ATOM 2344 C CA . ALA A 1 300 ? 36.799 -79.112 -15.110 1.00 32.88 300 ALA A CA 1
ATOM 2345 C C . ALA A 1 300 ? 36.679 -78.711 -13.630 1.00 32.88 300 ALA A C 1
ATOM 2347 O O . ALA A 1 300 ? 36.567 -77.537 -13.293 1.00 32.88 300 ALA A O 1
ATOM 2348 N N . SER A 1 301 ? 36.641 -79.744 -12.784 1.00 32.16 301 SER A N 1
ATOM 2349 C CA . SER A 1 301 ? 37.123 -79.817 -11.394 1.00 32.16 301 SER A CA 1
ATOM 2350 C C . SER A 1 301 ? 36.980 -78.581 -10.490 1.00 32.16 301 SER A C 1
ATOM 2352 O O . SER A 1 301 ? 37.752 -77.625 -10.570 1.00 32.16 301 SER A O 1
ATOM 2354 N N . LEU A 1 302 ? 36.078 -78.699 -9.513 1.00 33.91 302 LEU A N 1
ATOM 2355 C CA . LEU A 1 302 ? 36.143 -77.980 -8.244 1.00 33.91 302 LEU A CA 1
ATOM 2356 C C . LEU A 1 302 ? 37.335 -78.504 -7.436 1.00 33.91 302 LEU A C 1
ATOM 2358 O O . LEU A 1 302 ? 37.247 -79.585 -6.872 1.00 33.91 302 LEU A O 1
ATOM 2362 N N . ASP A 1 303 ? 38.409 -77.726 -7.368 1.00 32.22 303 ASP A N 1
ATOM 2363 C CA . ASP A 1 303 ? 39.363 -77.770 -6.261 1.00 32.22 303 ASP A CA 1
ATOM 2364 C C . ASP A 1 303 ? 40.082 -76.422 -6.171 1.00 32.22 303 ASP A C 1
ATOM 2366 O O . ASP A 1 303 ? 40.777 -76.006 -7.098 1.00 32.22 303 ASP A O 1
ATOM 2370 N N . GLY A 1 304 ? 39.928 -75.741 -5.034 1.00 30.38 304 GLY A N 1
ATOM 2371 C CA . GLY A 1 304 ? 40.857 -74.689 -4.630 1.00 30.38 304 GLY A CA 1
ATOM 2372 C C . GLY A 1 304 ? 40.234 -73.376 -4.167 1.00 30.38 304 GLY A C 1
ATOM 2373 O O . GLY A 1 304 ? 39.802 -72.555 -4.966 1.00 30.38 304 GLY A O 1
ATOM 2374 N N . PHE A 1 305 ? 40.385 -73.148 -2.863 1.00 31.23 305 PHE A N 1
ATOM 2375 C CA . PHE A 1 305 ? 40.592 -71.844 -2.232 1.00 31.23 305 PHE A CA 1
ATOM 2376 C C . PHE A 1 305 ? 39.366 -70.989 -1.875 1.00 31.23 305 PHE A C 1
ATOM 2378 O O . PHE A 1 305 ? 39.046 -69.968 -2.477 1.00 31.23 305 PHE A O 1
ATOM 2385 N N . PHE A 1 306 ? 38.803 -71.346 -0.715 1.00 32.56 306 PHE A N 1
ATOM 2386 C CA . PHE A 1 306 ? 38.692 -70.386 0.386 1.00 32.56 306 PHE A CA 1
ATOM 2387 C C . PHE A 1 306 ? 40.007 -69.600 0.546 1.00 32.56 306 PHE A C 1
ATOM 2389 O O . PHE A 1 306 ? 41.075 -70.206 0.588 1.00 32.56 306 PHE A O 1
ATOM 2396 N N . ASP A 1 307 ? 39.907 -68.282 0.707 1.00 32.78 307 ASP A N 1
ATOM 2397 C CA . ASP A 1 307 ? 40.358 -67.540 1.897 1.00 32.78 307 ASP A CA 1
ATOM 2398 C C . ASP A 1 307 ? 40.951 -66.155 1.565 1.00 32.78 307 ASP A C 1
ATOM 2400 O O . ASP A 1 307 ? 41.651 -65.962 0.575 1.00 32.78 307 ASP A O 1
ATOM 2404 N N . HIS A 1 308 ? 40.696 -65.237 2.501 1.00 35.53 308 HIS A N 1
ATOM 2405 C CA . HIS A 1 308 ? 41.370 -63.965 2.761 1.00 35.53 308 HIS A CA 1
ATOM 2406 C C . HIS A 1 308 ? 41.097 -62.778 1.818 1.00 35.53 308 HIS A C 1
ATOM 2408 O O . HIS A 1 308 ? 41.013 -62.903 0.609 1.00 35.53 308 HIS A O 1
ATOM 2414 N N . GLN A 1 309 ? 41.008 -61.528 2.270 1.00 36.38 309 GLN A N 1
ATOM 2415 C CA . GLN A 1 309 ? 40.897 -60.902 3.588 1.00 36.38 309 GLN A CA 1
ATOM 2416 C C . GLN A 1 309 ? 40.588 -59.422 3.305 1.00 36.38 309 GLN A C 1
ATOM 2418 O O . GLN A 1 309 ? 41.154 -58.812 2.401 1.00 36.38 309 GLN A O 1
ATOM 2423 N N . ASN A 1 310 ? 39.722 -58.834 4.120 1.00 40.19 310 ASN A N 1
ATOM 2424 C CA . ASN A 1 310 ? 39.648 -57.392 4.345 1.00 40.19 310 ASN A CA 1
ATOM 2425 C C . ASN A 1 310 ? 40.904 -56.951 5.130 1.00 40.19 310 ASN A C 1
ATOM 2427 O O . ASN A 1 310 ? 41.304 -57.683 6.041 1.00 40.19 310 ASN A O 1
ATOM 2431 N N . PRO A 1 311 ? 41.478 -55.759 4.879 1.00 45.56 311 PRO A N 1
ATOM 2432 C CA . PRO A 1 311 ? 41.621 -54.855 6.023 1.00 45.56 311 PRO A CA 1
ATOM 2433 C C . PRO A 1 311 ? 41.440 -53.353 5.714 1.00 45.56 311 PRO A C 1
ATOM 2435 O O . PRO A 1 311 ? 42.102 -52.769 4.866 1.00 45.56 311 PRO A O 1
ATOM 2438 N N . ARG A 1 312 ? 40.570 -52.737 6.526 1.00 36.75 312 ARG A N 1
ATOM 2439 C CA . ARG A 1 312 ? 40.847 -51.653 7.498 1.00 36.75 312 ARG A CA 1
ATOM 2440 C C . ARG A 1 312 ? 41.731 -50.455 7.089 1.00 36.75 312 ARG A C 1
ATOM 2442 O O . ARG A 1 312 ? 42.936 -50.568 6.935 1.00 36.75 312 ARG A O 1
ATOM 2449 N N . SER A 1 313 ? 41.093 -49.282 7.155 1.00 40.59 313 SER A N 1
ATOM 2450 C CA . SER A 1 313 ? 41.455 -48.084 7.947 1.00 40.59 313 SER A CA 1
ATOM 2451 C C . SER A 1 313 ? 42.924 -47.800 8.313 1.00 40.59 313 SER A C 1
ATOM 2453 O O . SER A 1 313 ? 43.509 -48.511 9.128 1.00 40.59 313 SER A O 1
ATOM 2455 N N . ALA A 1 314 ? 43.394 -46.628 7.888 1.00 39.16 314 ALA A N 1
ATOM 2456 C CA . ALA A 1 314 ? 44.187 -45.616 8.610 1.00 39.16 314 ALA A CA 1
ATOM 2457 C C . ALA A 1 314 ? 44.280 -44.422 7.632 1.00 39.16 314 ALA A C 1
ATOM 2459 O O . ALA A 1 314 ? 44.391 -44.657 6.433 1.00 39.16 314 ALA A O 1
ATOM 2460 N N . SER A 1 315 ? 44.170 -43.145 7.975 1.00 45.84 315 SER A N 1
ATOM 2461 C CA . SER A 1 315 ? 44.297 -42.371 9.214 1.00 45.84 315 SER A CA 1
ATOM 2462 C C . SER A 1 315 ? 43.736 -40.976 8.937 1.00 45.84 315 SER A C 1
ATOM 2464 O O . SER A 1 315 ? 43.894 -40.544 7.771 1.00 45.84 315 SER A O 1
#

Secondary structure (DSSP, 8-state):
--PPPP----------SS-----EEEETTEEEE---HHHHHHHHHHHHHH----EEEEE-HHHHHHHHH-HHHHHHHHT-SEEEE-SHHHHHHHHHTT---S----HHHHHHHHHHH-SSEEEEEEES-HHHHHHHHHHHHHH-TTEEEEEEE-S---HHHHHHHHHHHHHHT-SEEEEES-TTHHHHHHHHHGGG-TTSEEEE-TTHHHHHTTSSPPPPHHHHHTT-HHHHHHHH-GGGHHHHHTHHHHHHHHHHHHHHHHHHHHHHHHHHHHHHHHHHHHHTTS-S---------------------------

Radius of gyration: 29.26 Å; chains: 1; bounding box: 65×99×66 Å

Foldseek 3Di:
DDDDDDDDDDDPDDDDDDDDDFDWDAFLNATAGQDELVVVLVVVLCCLVVPDFLEEEEDELLNSLVCNVDVVLVVLRNPHPHYHYAFDLSQVLCVLLVHHRPDRNALLPSVLVNLQPHAPAAEEEEEDDPVQFVLLLVLSCVSRVRHHDQYYYYHPDDPVRLVVVLVSCVVSLGAEYEHAHAPPSRSVSSSVCSVSNRNYHYYDNYCSSCVSSVVDDFDPPVCRVVRNSVVVVCVSCVVCVCCPVVSSVVSSVSSNVCSVVVVVVVVVVVVVVVVVVVVVVVVVPDDPDDDDDDDDDDDDDDDDDDDDDDDDDDD

Sequence (315 aa):
MRLLPGVGQRSATRFFGDRKIVSTCRILGVAIANETMEAAQNYIAAQIQEGGASSIYFVNAHTLNFASSDPAYRTVLSRAHRIYGDGTGVRWAARFRGVNLLDNVNGTDLIPLILASGKNLRCFLVGSTPARIETISNRVSELFPNTQVVGAHHGYLDDTMSQTVVDAINASGANLVLVGMGNPLQERWIDQYGSSVPGALMIGVGGLFEYWSGALDRAPLWMRRMGIEWVHLMLRQPWKARRYLIGNPIYIFRAIRYARADRKAFFELEENVQCRDKVLHQVDGLPKKLPEWSSAEGEASLDGFFDHQNPRSAS

Organism: NCBI:txid2565783